Protein AF-A0A6A4X4P8-F1 (afdb_monomer)

Organism: Amphibalanus amphitrite (NCBI:txid1232801)

Nearest PDB structures (foldseek):
  8uyo-assembly1_1  TM=6.357E-01  e=2.240E-02  Homo sapiens
  8rb3-assembly1_A  TM=6.006E-01  e=2.240E-02  Mus musculus
  7lgc-assembly2_B  TM=7.683E-01  e=2.778E-01  Homo sapiens
  7n9v-assembly1_A  TM=4.460E-01  e=2.358E-02  Human immunodeficiency virus 1
  5na2-assembly1_B  TM=3.958E-01  e=5.418E-01  Feline immunodeficiency virus (isolate Petaluma)

Structure (mmCIF, N/CA/C/O backbone):
data_AF-A0A6A4X4P8-F1
#
_entry.id   AF-A0A6A4X4P8-F1
#
loop_
_atom_site.group_PDB
_atom_site.id
_atom_site.type_symbol
_atom_site.label_atom_id
_atom_site.label_alt_id
_atom_site.label_comp_id
_atom_site.label_asym_id
_atom_site.label_entity_id
_atom_site.label_seq_id
_atom_site.pdbx_PDB_ins_code
_atom_site.Cartn_x
_atom_site.Cartn_y
_atom_site.Cartn_z
_atom_site.occupancy
_atom_site.B_iso_or_equiv
_atom_site.auth_seq_id
_atom_site.auth_comp_id
_atom_site.auth_asym_id
_atom_site.auth_atom_id
_atom_site.pdbx_PDB_model_num
ATOM 1 N N . MET A 1 1 ? 16.806 -32.854 -11.233 1.00 28.88 1 MET A N 1
ATOM 2 C CA . MET A 1 1 ? 16.592 -31.866 -12.313 1.00 28.88 1 MET A CA 1
ATOM 3 C C . MET A 1 1 ? 15.113 -31.507 -12.305 1.00 28.88 1 MET A C 1
ATOM 5 O O . MET A 1 1 ? 14.331 -32.348 -12.728 1.00 28.88 1 MET A O 1
ATOM 9 N N . PRO A 1 2 ? 14.685 -30.371 -11.728 1.00 36.44 2 PRO A N 1
ATOM 10 C CA . PRO A 1 2 ? 13.284 -29.984 -11.816 1.00 36.44 2 PRO A CA 1
ATOM 11 C C . PRO A 1 2 ? 12.994 -29.586 -13.266 1.00 36.44 2 PRO A C 1
ATOM 13 O O . PRO A 1 2 ? 13.689 -28.749 -13.839 1.00 36.44 2 PRO A O 1
ATOM 16 N N . THR A 1 3 ? 12.021 -30.250 -13.881 1.00 36.38 3 THR A N 1
ATOM 17 C CA . THR A 1 3 ? 11.560 -29.959 -15.238 1.00 36.38 3 THR A CA 1
ATOM 18 C C . THR A 1 3 ? 10.907 -28.580 -15.282 1.00 36.38 3 THR A C 1
ATOM 20 O O . THR A 1 3 ? 10.272 -28.136 -14.323 1.00 36.38 3 THR A O 1
ATOM 23 N N . VAL A 1 4 ? 11.076 -27.898 -16.414 1.00 40.72 4 VAL A N 1
ATOM 24 C CA . VAL A 1 4 ? 10.579 -26.542 -16.714 1.00 40.72 4 VAL A CA 1
ATOM 25 C C . VAL A 1 4 ? 9.076 -26.389 -16.400 1.00 40.72 4 VAL A C 1
ATOM 27 O O . VAL A 1 4 ? 8.619 -25.313 -16.013 1.00 40.72 4 VAL A O 1
ATOM 30 N N . ASP A 1 5 ? 8.331 -27.496 -16.432 1.00 33.78 5 ASP A N 1
ATOM 31 C CA . ASP A 1 5 ? 6.914 -27.576 -16.079 1.00 33.78 5 ASP A CA 1
ATOM 32 C C . ASP A 1 5 ? 6.620 -27.248 -14.605 1.00 33.78 5 ASP A C 1
ATOM 34 O O . ASP A 1 5 ? 5.645 -26.556 -14.313 1.00 33.78 5 ASP A O 1
ATOM 38 N N . ALA A 1 6 ? 7.475 -27.646 -13.657 1.00 34.47 6 ALA A N 1
ATOM 39 C CA . ALA A 1 6 ? 7.254 -27.374 -12.231 1.00 34.47 6 ALA A CA 1
ATOM 40 C C . ALA A 1 6 ? 7.347 -25.871 -11.900 1.00 34.47 6 ALA A C 1
ATOM 42 O O . ALA A 1 6 ? 6.665 -25.369 -11.002 1.00 34.47 6 ALA A O 1
ATOM 43 N N . VAL A 1 7 ? 8.157 -25.133 -12.662 1.00 41.47 7 VAL A N 1
ATOM 44 C CA . VAL A 1 7 ? 8.273 -23.676 -12.539 1.00 41.47 7 VAL A CA 1
ATOM 45 C C . VAL A 1 7 ? 7.055 -22.999 -13.178 1.00 41.47 7 VAL A C 1
ATOM 47 O O . VAL A 1 7 ? 6.487 -22.092 -12.569 1.00 41.47 7 VAL A O 1
ATOM 50 N N . ALA A 1 8 ? 6.579 -23.488 -14.328 1.00 37.38 8 ALA A N 1
ATOM 51 C CA . ALA A 1 8 ? 5.427 -22.936 -15.048 1.00 37.38 8 ALA A CA 1
ATOM 52 C C . ALA A 1 8 ? 4.122 -22.943 -14.221 1.00 37.38 8 ALA A C 1
ATOM 54 O O . ALA A 1 8 ? 3.412 -21.933 -14.179 1.00 37.38 8 ALA A O 1
ATOM 55 N N . TRP A 1 9 ? 3.842 -24.015 -13.469 1.00 33.31 9 TRP A N 1
ATOM 56 C CA . TRP A 1 9 ? 2.658 -24.082 -12.592 1.00 33.31 9 TRP A CA 1
ATOM 57 C C . TRP A 1 9 ? 2.728 -23.118 -11.395 1.00 33.31 9 TRP A C 1
ATOM 59 O O . TRP A 1 9 ? 1.703 -22.604 -10.947 1.00 33.31 9 TRP A O 1
ATOM 69 N N . CYS A 1 10 ? 3.931 -22.764 -10.933 1.00 40.44 10 CYS A N 1
ATOM 70 C CA . CYS A 1 10 ? 4.130 -21.737 -9.904 1.00 40.44 10 CYS A CA 1
ATOM 71 C C . CYS A 1 10 ? 3.874 -20.298 -10.405 1.00 40.44 10 CYS A C 1
ATOM 73 O O . CYS A 1 10 ? 3.709 -19.382 -9.588 1.00 40.44 10 CYS A O 1
ATOM 75 N N . PHE A 1 11 ? 3.849 -20.075 -11.726 1.00 39.47 11 PHE A N 1
ATOM 76 C CA . PHE A 1 11 ? 3.686 -18.753 -12.343 1.00 39.47 11 PHE A CA 1
ATOM 77 C C . PHE A 1 11 ? 2.233 -18.397 -12.685 1.00 39.47 11 PHE A C 1
ATOM 79 O O . PHE A 1 11 ? 1.880 -17.217 -12.608 1.00 39.47 11 PHE A O 1
ATOM 86 N N . ILE A 1 12 ? 1.362 -19.377 -12.952 1.00 40.69 12 ILE A N 1
ATOM 87 C CA . ILE A 1 12 ? -0.059 -19.134 -13.282 1.00 40.69 12 ILE A CA 1
ATOM 88 C C . ILE A 1 12 ? -0.782 -18.396 -12.138 1.00 40.69 12 ILE A C 1
ATOM 90 O O . ILE A 1 12 ? -1.566 -17.482 -12.387 1.00 40.69 12 ILE A O 1
ATOM 94 N N . GLY A 1 13 ? -0.435 -18.686 -10.879 1.00 30.95 13 GLY A N 1
ATOM 95 C CA . GLY A 1 13 ? -0.977 -17.964 -9.720 1.00 30.95 13 GLY A CA 1
ATOM 96 C C . GLY A 1 13 ? -0.477 -16.518 -9.565 1.00 30.95 13 GLY A C 1
ATOM 97 O O . GLY A 1 13 ? -1.127 -15.719 -8.900 1.00 30.95 13 GLY A O 1
ATOM 98 N N . SER A 1 14 ? 0.659 -16.154 -10.176 1.00 37.31 14 SER A N 1
ATOM 99 C CA . SER A 1 14 ? 1.229 -14.792 -10.101 1.00 37.31 14 SER A CA 1
ATOM 100 C C . SER A 1 14 ? 0.887 -13.930 -11.327 1.00 37.31 14 SER A C 1
ATOM 102 O O . SER A 1 14 ? 0.826 -12.708 -11.212 1.00 37.31 14 SER A O 1
ATOM 104 N N . ALA A 1 15 ? 0.616 -14.544 -12.485 1.00 35.47 15 ALA A N 1
ATOM 105 C CA . ALA A 1 15 ? 0.270 -13.850 -13.731 1.00 35.47 15 ALA A CA 1
ATOM 106 C C . ALA A 1 15 ? -1.157 -13.262 -13.744 1.00 35.47 15 ALA A C 1
ATOM 108 O O . ALA A 1 15 ? -1.456 -12.375 -14.543 1.00 35.47 15 ALA A O 1
ATOM 109 N N . LEU A 1 16 ? -2.030 -13.675 -12.816 1.00 32.12 16 LEU A N 1
ATOM 110 C CA . LEU A 1 16 ? -3.374 -13.097 -12.673 1.00 32.12 16 LEU A CA 1
ATOM 111 C C . LEU A 1 16 ? -3.365 -11.614 -12.232 1.00 32.12 16 LEU A C 1
ATOM 113 O O . LEU A 1 16 ? -4.405 -10.961 -12.256 1.00 32.12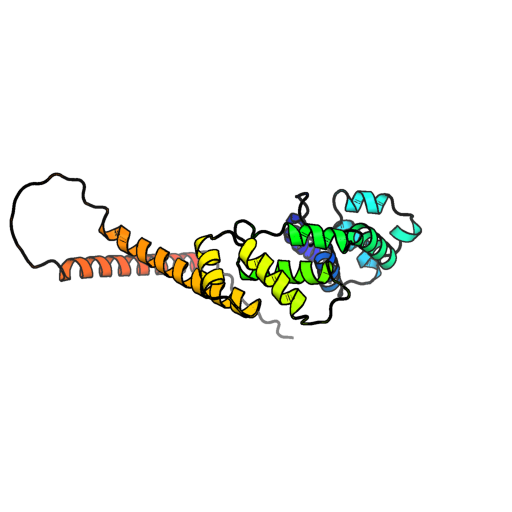 16 LEU A O 1
ATOM 117 N N . MET A 1 17 ? -2.202 -11.064 -11.860 1.00 35.31 17 MET A N 1
ATOM 118 C CA . MET A 1 17 ? -2.043 -9.683 -11.384 1.00 35.31 17 MET A CA 1
ATOM 119 C C . MET A 1 17 ? -1.834 -8.638 -12.493 1.00 35.31 17 MET A C 1
ATOM 121 O O . MET A 1 17 ? -1.857 -7.446 -12.199 1.00 35.31 17 MET A O 1
ATOM 125 N N . LEU A 1 18 ? -1.670 -9.037 -13.763 1.00 40.66 18 LEU A N 1
ATOM 126 C CA . LEU A 1 18 ? -1.397 -8.099 -14.868 1.00 40.66 18 LEU A CA 1
ATOM 127 C C . LEU A 1 18 ? -2.623 -7.759 -15.736 1.00 40.66 18 LEU A C 1
ATOM 129 O O . LEU A 1 18 ? -2.496 -7.108 -16.772 1.00 40.66 18 LEU A O 1
ATOM 133 N N . LYS A 1 19 ? -3.832 -8.186 -15.339 1.00 37.22 19 LYS A N 1
ATOM 134 C CA . LYS A 1 19 ? -5.051 -8.023 -16.157 1.00 37.22 19 LYS A CA 1
ATOM 135 C C . LYS A 1 19 ? -5.848 -6.743 -15.883 1.00 37.22 19 LYS A C 1
ATOM 137 O O . LYS A 1 19 ? -6.987 -6.616 -16.328 1.00 37.22 19 LYS A O 1
ATOM 142 N N . SER A 1 20 ? -5.296 -5.770 -15.167 1.00 31.91 20 SER A N 1
ATOM 143 C CA . SER A 1 20 ? -5.980 -4.492 -14.958 1.00 31.91 20 SER A CA 1
ATOM 144 C C . SER A 1 20 ? -5.012 -3.327 -15.018 1.00 31.91 20 SER A C 1
ATOM 146 O O . SER A 1 20 ? -3.948 -3.360 -14.416 1.00 31.91 20 SER A O 1
ATOM 148 N N . ARG A 1 21 ? -5.421 -2.268 -15.728 1.00 41.09 21 ARG A N 1
ATOM 149 C CA . ARG A 1 21 ? -4.741 -0.968 -15.907 1.00 41.09 21 ARG A CA 1
ATOM 150 C C . ARG A 1 21 ? -4.554 -0.167 -14.602 1.00 41.09 21 ARG A C 1
ATOM 152 O O . ARG A 1 21 ? -4.622 1.057 -14.598 1.00 41.09 21 ARG A O 1
ATOM 159 N N . LYS A 1 22 ? -4.372 -0.837 -13.472 1.00 47.47 22 LYS A N 1
ATOM 160 C CA . LYS A 1 22 ? -4.164 -0.252 -12.156 1.00 47.47 22 LYS A CA 1
ATOM 161 C C . LYS A 1 22 ? -3.111 -1.107 -11.471 1.00 47.47 22 LYS A C 1
ATOM 163 O O . LYS A 1 22 ? -3.404 -2.251 -11.146 1.00 47.47 22 LYS A O 1
ATOM 168 N N . THR A 1 23 ? -1.913 -0.553 -11.302 1.00 39.56 23 THR A N 1
ATOM 169 C CA . THR A 1 23 ? -1.095 -0.549 -10.071 1.00 39.56 23 THR A CA 1
ATOM 170 C C . THR A 1 23 ? 0.381 -0.428 -10.459 1.00 39.56 23 THR A C 1
ATOM 172 O O . THR A 1 23 ? 1.051 -1.406 -10.767 1.00 39.56 23 THR A O 1
ATOM 175 N N . LEU A 1 24 ? 0.890 0.801 -10.407 1.00 42.78 24 LEU A N 1
ATOM 176 C CA . LEU A 1 24 ? 2.267 1.187 -10.739 1.00 42.78 24 LEU A CA 1
ATOM 177 C C . LEU A 1 24 ? 3.299 0.824 -9.650 1.00 42.78 24 LEU A C 1
ATOM 179 O O . LEU A 1 24 ? 4.472 1.157 -9.755 1.00 42.78 24 LEU A O 1
ATOM 183 N N . VAL A 1 25 ? 2.877 0.096 -8.613 1.00 40.19 25 VAL A N 1
ATOM 184 C CA . VAL A 1 25 ? 3.696 -0.276 -7.444 1.00 40.19 25 VAL A CA 1
ATOM 185 C C . VAL A 1 25 ? 4.144 -1.754 -7.480 1.00 40.19 25 VAL A C 1
ATOM 187 O O . VAL A 1 25 ? 5.025 -2.159 -6.723 1.00 40.19 25 VAL A O 1
ATOM 190 N N . ILE A 1 26 ? 3.587 -2.569 -8.386 1.00 46.69 26 ILE A N 1
ATOM 191 C CA . ILE A 1 26 ? 3.786 -4.034 -8.428 1.00 46.69 26 ILE A CA 1
ATOM 192 C C . ILE A 1 26 ? 5.056 -4.448 -9.207 1.00 46.69 26 ILE A C 1
ATOM 194 O O . ILE A 1 26 ? 5.614 -5.515 -8.959 1.00 46.69 26 ILE A O 1
ATOM 198 N N . GLU A 1 27 ? 5.582 -3.585 -10.079 1.00 54.59 27 GLU A N 1
ATOM 199 C CA . GLU A 1 27 ? 6.658 -3.899 -11.040 1.00 54.59 27 GLU A CA 1
ATOM 200 C C . GLU A 1 27 ? 8.019 -4.250 -10.388 1.00 54.59 27 GLU A C 1
ATOM 202 O O . GLU A 1 27 ? 8.653 -5.237 -10.755 1.00 54.59 27 GLU A O 1
ATOM 207 N N . LEU A 1 28 ? 8.468 -3.532 -9.349 1.00 49.56 28 LEU A N 1
ATOM 208 C CA . LEU A 1 28 ? 9.770 -3.808 -8.704 1.00 49.56 28 LEU A CA 1
ATOM 209 C C . LEU A 1 28 ? 9.732 -4.935 -7.666 1.00 49.56 28 LEU A C 1
ATOM 211 O O . LEU A 1 28 ? 10.722 -5.654 -7.503 1.00 49.56 28 LEU A O 1
ATOM 215 N N . GLN A 1 29 ? 8.598 -5.130 -6.983 1.00 58.22 29 GLN A N 1
ATOM 216 C CA . GLN A 1 29 ? 8.408 -6.347 -6.189 1.00 58.22 29 GLN A CA 1
ATOM 217 C C . GLN A 1 29 ? 8.380 -7.577 -7.093 1.00 58.22 29 GLN A C 1
ATOM 219 O O . GLN A 1 29 ? 8.920 -8.614 -6.711 1.00 58.22 29 GLN A O 1
ATOM 224 N N . TRP A 1 30 ? 7.816 -7.455 -8.296 1.00 68.62 30 TRP A N 1
ATOM 225 C CA . TRP A 1 30 ? 7.829 -8.524 -9.281 1.00 68.62 30 TRP A CA 1
ATOM 226 C C . TRP A 1 30 ? 9.251 -8.872 -9.730 1.00 68.62 30 TRP A C 1
ATOM 228 O O . TRP A 1 30 ? 9.611 -10.040 -9.625 1.00 68.62 30 TRP A O 1
ATOM 238 N N . VAL A 1 31 ? 10.092 -7.896 -10.109 1.00 68.06 31 VAL A N 1
ATOM 239 C CA . VAL A 1 31 ? 11.491 -8.173 -10.510 1.00 68.06 31 VAL A CA 1
ATOM 240 C C . VAL A 1 31 ? 12.274 -8.828 -9.368 1.00 68.06 31 VAL A C 1
ATOM 242 O O . VAL A 1 31 ? 12.900 -9.865 -9.571 1.00 68.06 31 VAL A O 1
ATOM 245 N N . ARG A 1 32 ? 12.185 -8.299 -8.137 1.00 67.69 32 ARG A N 1
ATOM 246 C CA . ARG A 1 32 ? 12.869 -8.898 -6.971 1.00 67.69 32 ARG A CA 1
ATOM 247 C C . ARG A 1 32 ? 12.370 -10.309 -6.657 1.00 67.69 32 ARG A C 1
ATOM 249 O O . ARG A 1 32 ? 13.157 -11.190 -6.320 1.00 67.69 32 ARG A O 1
ATOM 256 N N . ARG A 1 33 ? 11.060 -10.541 -6.767 1.00 67.81 33 ARG A N 1
ATOM 257 C CA . ARG A 1 33 ? 10.445 -11.858 -6.547 1.00 67.81 33 ARG A CA 1
ATOM 258 C C . ARG A 1 33 ? 10.801 -12.838 -7.663 1.00 67.81 33 ARG A C 1
ATOM 260 O O . ARG A 1 33 ? 10.996 -14.016 -7.376 1.00 67.81 33 ARG A O 1
ATOM 267 N N . PHE A 1 34 ? 10.898 -12.363 -8.901 1.00 76.75 34 PHE A N 1
ATOM 268 C CA . PHE A 1 34 ? 11.367 -13.136 -10.042 1.00 76.75 34 PHE A CA 1
ATOM 269 C C . PHE A 1 34 ? 12.818 -13.565 -9.827 1.00 76.75 34 PHE A C 1
ATOM 271 O O . PHE A 1 34 ? 13.101 -14.754 -9.909 1.00 76.75 34 PHE A O 1
ATOM 278 N N . GLU A 1 35 ? 13.712 -12.647 -9.450 1.00 76.12 35 GLU A N 1
ATOM 279 C CA . GLU A 1 35 ? 15.119 -12.966 -9.168 1.00 76.12 35 GLU A CA 1
ATOM 280 C C . GLU A 1 35 ? 15.291 -13.929 -7.993 1.00 76.12 35 GLU A C 1
ATOM 282 O O . GLU A 1 35 ? 16.068 -14.875 -8.086 1.00 76.12 35 GLU A O 1
ATOM 287 N N . ALA A 1 36 ? 14.530 -13.754 -6.909 1.00 77.00 36 ALA A N 1
ATOM 288 C CA . ALA A 1 36 ? 14.565 -14.688 -5.786 1.00 77.00 36 ALA A CA 1
ATOM 289 C C . ALA A 1 36 ? 14.190 -16.115 -6.228 1.00 77.00 36 ALA A C 1
ATOM 291 O O . ALA A 1 36 ? 14.846 -17.079 -5.833 1.00 77.00 36 ALA A O 1
ATOM 292 N N . LYS A 1 37 ? 13.177 -16.245 -7.095 1.00 71.38 37 LYS A N 1
ATOM 293 C CA . LYS A 1 37 ? 12.696 -17.535 -7.613 1.00 71.38 37 LYS A CA 1
ATOM 294 C C . LYS A 1 37 ? 13.581 -18.136 -8.706 1.00 71.38 37 LYS A C 1
ATOM 296 O O . LYS A 1 37 ? 13.626 -19.354 -8.831 1.00 71.38 37 LYS A O 1
ATOM 301 N N . THR A 1 38 ? 14.273 -17.311 -9.488 1.00 76.19 38 THR A N 1
ATOM 302 C CA . THR A 1 38 ? 15.152 -17.754 -10.585 1.00 76.19 38 THR A CA 1
ATOM 303 C C . THR A 1 38 ? 16.631 -17.781 -10.201 1.00 76.19 38 THR A C 1
ATOM 305 O O . THR A 1 38 ? 17.475 -18.135 -11.022 1.00 76.19 38 THR A O 1
ATOM 308 N N . SER A 1 39 ? 16.959 -17.479 -8.941 1.00 74.81 39 SER A N 1
ATOM 309 C CA . SER A 1 39 ? 18.322 -17.526 -8.395 1.00 74.81 39 SER A CA 1
ATOM 310 C C . SER A 1 39 ? 18.993 -18.894 -8.575 1.00 74.81 39 SER A C 1
ATOM 312 O O . SER A 1 39 ? 20.186 -18.951 -8.873 1.00 74.81 39 SER A O 1
ATOM 314 N N . ALA A 1 40 ? 18.214 -19.977 -8.485 1.00 76.50 40 ALA A N 1
ATOM 315 C CA . ALA A 1 40 ? 18.661 -21.354 -8.693 1.00 76.50 40 ALA A CA 1
ATOM 316 C C . ALA A 1 40 ? 18.805 -21.757 -10.175 1.00 76.50 40 ALA A C 1
ATOM 318 O O . ALA A 1 40 ? 19.350 -22.822 -10.460 1.00 76.50 40 ALA A O 1
ATOM 319 N N . LEU A 1 41 ? 18.321 -20.940 -11.120 1.00 77.81 41 LEU A N 1
ATOM 320 C CA . LEU A 1 41 ? 18.438 -21.232 -12.548 1.00 77.81 41 LEU A CA 1
ATOM 321 C C . LEU A 1 41 ? 19.827 -20.846 -13.079 1.00 77.81 41 LEU A C 1
ATOM 323 O O . LEU A 1 41 ? 20.341 -19.773 -12.717 1.00 77.81 41 LEU A O 1
ATOM 327 N N . PRO A 1 42 ? 20.406 -21.661 -13.984 1.00 81.56 42 PRO A N 1
ATOM 328 C CA . PRO A 1 42 ? 21.589 -21.294 -14.752 1.00 81.56 42 PRO A CA 1
ATOM 329 C C . PRO A 1 42 ? 21.381 -19.972 -15.493 1.00 81.56 42 PRO A C 1
ATOM 331 O O . PRO A 1 42 ? 20.283 -19.678 -15.963 1.00 81.56 42 PRO A O 1
ATOM 334 N N . ALA A 1 43 ? 22.440 -19.171 -15.635 1.00 77.31 43 ALA A N 1
ATOM 335 C CA . ALA A 1 43 ? 22.350 -17.849 -16.261 1.00 77.31 43 ALA A CA 1
ATOM 336 C C . ALA A 1 43 ? 21.775 -17.891 -17.692 1.00 77.31 43 ALA A C 1
ATOM 338 O O . ALA A 1 43 ? 21.033 -16.987 -18.069 1.00 77.31 43 ALA A O 1
ATOM 339 N N . ALA A 1 44 ? 22.060 -18.962 -18.441 1.00 79.44 44 ALA A N 1
ATOM 340 C CA . ALA A 1 44 ? 21.561 -19.178 -19.799 1.00 79.44 44 ALA A CA 1
ATOM 341 C C . ALA A 1 44 ? 20.027 -19.319 -19.877 1.00 79.44 44 ALA A C 1
ATOM 343 O O . ALA A 1 44 ? 19.425 -18.904 -20.864 1.00 79.44 44 ALA A O 1
ATOM 344 N N . ASP A 1 45 ? 19.383 -19.820 -18.819 1.00 83.06 45 ASP A N 1
ATOM 345 C CA . ASP A 1 45 ? 17.942 -20.112 -18.813 1.00 83.06 45 ASP A CA 1
ATOM 346 C C . ASP A 1 45 ? 17.098 -18.937 -18.298 1.00 83.06 45 ASP A C 1
ATOM 348 O O . ASP A 1 45 ? 15.871 -18.921 -18.432 1.00 83.06 45 ASP A O 1
ATOM 352 N N . ARG A 1 46 ? 17.741 -17.913 -17.724 1.00 82.19 46 ARG A N 1
ATOM 353 C CA . ARG A 1 46 ? 17.051 -16.774 -17.098 1.00 82.19 46 ARG A CA 1
ATOM 354 C C . ARG A 1 46 ? 16.354 -15.871 -18.107 1.00 82.19 46 ARG A C 1
ATOM 356 O O . ARG A 1 46 ? 15.253 -15.406 -17.827 1.00 82.19 46 ARG A O 1
ATOM 363 N N . LEU A 1 47 ? 16.959 -15.639 -19.273 1.00 84.88 47 LEU A N 1
ATOM 364 C CA . LEU A 1 47 ? 16.364 -14.820 -20.334 1.00 84.88 47 LEU A CA 1
ATOM 365 C C . LEU A 1 47 ? 15.153 -15.511 -20.990 1.00 84.88 47 LEU A C 1
ATOM 367 O O . LEU A 1 47 ? 14.091 -14.891 -21.018 1.00 84.88 47 LEU A O 1
ATOM 371 N N . PRO A 1 48 ? 15.230 -16.782 -21.431 1.00 85.44 48 PRO A N 1
ATOM 372 C CA . PRO A 1 48 ? 14.049 -17.512 -21.898 1.00 85.44 48 PRO A CA 1
ATOM 373 C C . PRO A 1 48 ? 12.924 -17.559 -20.856 1.00 85.44 48 PRO A C 1
ATOM 375 O O . PRO A 1 48 ? 11.760 -17.328 -21.184 1.00 85.44 48 PRO A O 1
ATOM 378 N N . CYS A 1 49 ? 13.273 -17.786 -19.584 1.00 81.50 49 CYS A N 1
ATOM 379 C CA . CYS A 1 49 ? 12.310 -17.771 -18.485 1.00 81.50 49 CYS A CA 1
ATOM 380 C C . CYS A 1 49 ? 11.655 -16.390 -18.322 1.00 81.50 49 CYS A C 1
ATOM 382 O O . CYS A 1 49 ? 10.432 -16.310 -18.215 1.00 81.50 49 CYS A O 1
ATOM 384 N N . LEU A 1 50 ? 12.436 -15.306 -18.381 1.00 82.25 50 LEU A N 1
ATOM 385 C CA . LEU A 1 50 ? 11.923 -13.938 -18.330 1.00 82.25 50 LEU A CA 1
ATOM 386 C C . LEU A 1 50 ? 10.941 -13.671 -19.475 1.00 82.25 50 LEU A C 1
ATOM 388 O O . LEU A 1 50 ? 9.835 -13.209 -19.224 1.00 82.25 50 LEU A O 1
ATOM 392 N N . ILE A 1 51 ? 11.299 -14.017 -20.713 1.00 83.69 51 ILE A N 1
ATOM 393 C CA . ILE A 1 51 ? 10.440 -13.810 -21.890 1.00 83.69 51 ILE A CA 1
ATOM 394 C C . ILE A 1 51 ? 9.121 -14.579 -21.746 1.00 83.69 51 ILE A C 1
ATOM 396 O O . ILE A 1 51 ? 8.064 -14.034 -22.053 1.00 83.69 51 ILE A O 1
ATOM 400 N N . SER A 1 52 ? 9.163 -15.809 -21.220 1.00 80.88 52 SER A N 1
ATOM 401 C CA . SER A 1 52 ? 7.968 -16.651 -21.049 1.00 80.88 52 SER A CA 1
ATOM 402 C C . SER A 1 52 ? 6.921 -16.066 -20.094 1.00 80.88 52 SER A C 1
ATOM 404 O O . SER A 1 52 ? 5.739 -16.399 -20.187 1.00 80.88 52 SER A O 1
ATOM 406 N N . VAL A 1 53 ? 7.344 -15.189 -19.178 1.00 76.69 53 VAL A N 1
ATOM 407 C CA . VAL A 1 53 ? 6.461 -14.554 -18.194 1.00 76.69 53 VAL A CA 1
ATOM 408 C C . VAL A 1 53 ? 6.039 -13.140 -18.598 1.00 76.69 53 VAL A C 1
ATOM 410 O O . VAL A 1 53 ? 5.134 -12.587 -17.971 1.00 76.69 53 VAL A O 1
ATOM 413 N N . LEU A 1 54 ? 6.649 -12.556 -19.638 1.00 78.06 54 LEU A N 1
ATOM 414 C CA . LEU A 1 54 ? 6.213 -11.274 -20.192 1.00 78.06 54 LEU A CA 1
ATOM 415 C C . LEU A 1 54 ? 4.878 -11.444 -20.919 1.00 78.06 54 LEU A C 1
ATOM 417 O O . LEU A 1 54 ? 4.673 -12.383 -21.684 1.00 78.06 54 LEU A O 1
ATOM 421 N N . GLN A 1 55 ? 3.965 -10.501 -20.704 1.00 71.69 55 GLN A N 1
ATOM 422 C CA . GLN A 1 55 ? 2.652 -10.499 -21.344 1.00 71.69 55 GLN A CA 1
ATOM 423 C C . GLN A 1 55 ? 2.260 -9.091 -21.792 1.00 71.69 55 GLN A C 1
ATOM 425 O O . GLN A 1 55 ? 2.677 -8.090 -21.201 1.00 71.69 55 GLN A O 1
ATOM 430 N N . GLY A 1 56 ? 1.425 -9.021 -22.833 1.00 73.44 56 GLY A N 1
ATOM 431 C CA . GLY A 1 56 ? 0.869 -7.772 -23.356 1.00 73.44 56 GLY A CA 1
ATOM 432 C C . GLY A 1 56 ? 1.946 -6.734 -23.678 1.00 73.44 56 GLY A C 1
ATOM 433 O O . GLY A 1 56 ? 2.981 -7.063 -24.249 1.00 73.44 56 GLY A O 1
ATOM 434 N N . GLY A 1 57 ? 1.737 -5.490 -23.238 1.00 63.56 57 GLY A N 1
ATOM 435 C CA . GLY A 1 57 ? 2.621 -4.368 -23.567 1.00 63.56 57 GLY A CA 1
ATOM 436 C C . GLY A 1 57 ? 4.087 -4.524 -23.132 1.00 63.56 57 GLY A C 1
ATOM 437 O O . GLY A 1 57 ? 4.944 -3.848 -23.697 1.00 63.56 57 GLY A O 1
ATOM 438 N N . ALA A 1 58 ? 4.392 -5.401 -22.168 1.00 72.75 58 ALA A N 1
ATOM 439 C CA . ALA A 1 58 ? 5.771 -5.716 -21.781 1.00 72.75 58 ALA A CA 1
ATOM 440 C C . ALA A 1 58 ? 6.457 -6.645 -22.791 1.00 72.75 58 ALA A C 1
ATOM 442 O O . ALA A 1 58 ? 7.635 -6.460 -23.096 1.00 72.75 58 ALA A O 1
ATOM 443 N N . LEU A 1 59 ? 5.707 -7.594 -23.357 1.00 76.88 59 LEU A N 1
ATOM 444 C CA . LEU A 1 59 ? 6.184 -8.450 -24.441 1.00 76.88 59 LEU A CA 1
ATOM 445 C C . LEU A 1 59 ? 6.327 -7.654 -25.746 1.00 76.88 59 LEU A C 1
ATOM 447 O O . LEU A 1 59 ? 7.344 -7.778 -26.424 1.00 76.88 59 LEU A O 1
ATOM 451 N N . ASP A 1 60 ? 5.365 -6.779 -26.050 1.00 76.75 60 ASP A N 1
ATOM 452 C CA . ASP A 1 60 ? 5.432 -5.887 -27.217 1.00 76.75 60 ASP A CA 1
ATOM 453 C C . ASP A 1 60 ? 6.634 -4.935 -27.123 1.00 76.75 60 ASP A C 1
ATOM 455 O O . ASP A 1 60 ? 7.346 -4.705 -28.103 1.00 76.75 60 ASP A O 1
ATOM 459 N N . PHE A 1 61 ? 6.914 -4.411 -25.923 1.00 78.25 61 PHE A N 1
ATOM 460 C CA . PHE A 1 61 ? 8.112 -3.612 -25.696 1.00 78.25 61 PHE A CA 1
ATOM 461 C C . PHE A 1 61 ? 9.388 -4.432 -25.862 1.00 78.25 61 PHE A C 1
ATOM 463 O O . PHE A 1 61 ? 10.293 -3.984 -26.564 1.00 78.25 61 PHE A O 1
ATOM 470 N N . PHE A 1 62 ? 9.458 -5.625 -25.267 1.00 82.12 62 PHE A N 1
ATOM 471 C CA . PHE A 1 62 ? 10.602 -6.511 -25.451 1.00 82.12 62 PHE A CA 1
ATOM 472 C C . PHE A 1 62 ? 10.863 -6.787 -26.938 1.00 82.12 62 PHE A C 1
ATOM 474 O O . PHE A 1 62 ? 12.001 -6.684 -27.387 1.00 82.12 62 PHE A O 1
ATOM 481 N N . ALA A 1 63 ? 9.815 -7.043 -27.725 1.00 86.06 63 ALA A N 1
ATOM 482 C CA . ALA A 1 63 ? 9.935 -7.255 -29.165 1.00 86.06 63 ALA A CA 1
ATOM 483 C C . ALA A 1 63 ? 10.506 -6.029 -29.902 1.00 86.06 63 ALA A C 1
ATOM 485 O O . ALA A 1 63 ? 11.249 -6.203 -30.868 1.00 86.06 63 ALA A O 1
ATOM 486 N N . SER A 1 64 ? 10.214 -4.815 -29.420 1.00 86.50 64 SER A N 1
ATOM 487 C CA . SER A 1 64 ? 10.727 -3.554 -29.975 1.00 86.50 64 SER A CA 1
ATOM 488 C C . SER A 1 64 ? 12.173 -3.213 -29.586 1.00 86.50 64 SER A C 1
ATOM 490 O O . SER A 1 64 ? 12.747 -2.285 -30.158 1.00 86.50 64 SER A O 1
ATOM 492 N N . LEU A 1 65 ? 12.770 -3.928 -28.623 1.00 88.19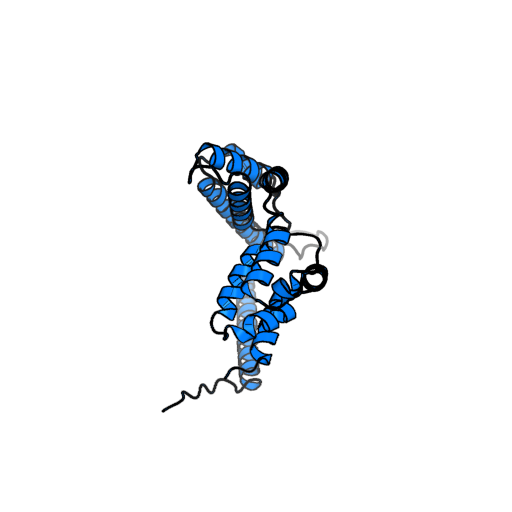 65 LEU A N 1
ATOM 493 C CA . LEU A 1 65 ? 14.145 -3.675 -28.193 1.00 88.19 65 LEU A CA 1
ATOM 494 C C . LEU A 1 65 ? 15.167 -4.129 -29.257 1.00 88.19 65 LEU A C 1
ATOM 496 O O . LEU A 1 65 ? 14.950 -5.143 -29.928 1.00 88.19 65 LEU A O 1
ATOM 500 N N . PRO A 1 66 ? 16.314 -3.431 -29.380 1.00 90.00 66 PRO A N 1
ATOM 501 C CA . PRO A 1 66 ? 17.446 -3.870 -30.191 1.00 90.00 66 PRO A CA 1
ATOM 502 C C . PRO A 1 66 ? 17.898 -5.291 -29.847 1.00 90.00 66 PRO A C 1
ATOM 504 O O . PRO A 1 66 ? 17.895 -5.695 -28.684 1.00 90.00 66 PRO A O 1
ATOM 507 N N . GLU A 1 67 ? 18.355 -6.039 -30.848 1.00 86.12 67 GLU A N 1
ATOM 508 C CA . GLU A 1 67 ? 18.761 -7.441 -30.690 1.00 86.12 67 GLU A CA 1
ATOM 509 C C . GLU A 1 67 ? 19.913 -7.628 -29.693 1.00 86.12 67 GLU A C 1
ATOM 511 O O . GLU A 1 67 ? 19.925 -8.594 -28.936 1.00 86.12 67 GLU A O 1
ATOM 516 N N . GLN A 1 68 ? 20.807 -6.643 -29.603 1.00 84.75 68 GLN A N 1
ATOM 517 C CA . GLN A 1 68 ? 21.892 -6.596 -28.621 1.00 84.75 68 GLN A CA 1
ATOM 518 C C . GLN A 1 68 ? 21.375 -6.539 -27.177 1.00 84.75 68 GLN A C 1
ATOM 520 O O . GLN A 1 68 ? 22.015 -7.077 -26.282 1.00 84.75 68 GLN A O 1
ATOM 525 N N . ILE A 1 69 ? 20.222 -5.901 -26.956 1.00 84.81 69 ILE A N 1
ATOM 526 C CA . ILE A 1 69 ? 19.577 -5.815 -25.641 1.00 84.81 69 ILE A CA 1
ATOM 527 C C . ILE A 1 69 ? 18.755 -7.081 -25.392 1.00 84.81 69 ILE A C 1
ATOM 529 O O . ILE A 1 69 ? 18.826 -7.647 -24.306 1.00 84.81 69 ILE A O 1
ATOM 533 N N . ARG A 1 70 ? 18.019 -7.570 -26.402 1.00 86.06 70 ARG A N 1
ATOM 534 C CA . ARG A 1 70 ? 17.196 -8.789 -26.295 1.00 86.06 70 ARG A CA 1
ATOM 535 C C . ARG A 1 70 ? 18.008 -10.060 -26.062 1.00 86.06 70 ARG A C 1
ATOM 537 O O . ARG A 1 70 ? 17.460 -11.012 -25.522 1.00 86.06 70 ARG A O 1
ATOM 544 N N . GLY A 1 71 ? 19.267 -10.091 -26.502 1.00 84.12 71 GLY A N 1
ATOM 545 C CA . GLY A 1 71 ? 20.148 -11.258 -26.410 1.00 84.12 71 GLY A CA 1
ATOM 546 C C . GLY A 1 71 ? 20.815 -11.455 -25.048 1.00 84.12 71 GLY A C 1
ATOM 547 O O . GLY A 1 71 ? 21.395 -12.512 -24.812 1.00 84.12 71 GLY A O 1
ATOM 548 N N . ASP A 1 72 ? 20.728 -10.475 -24.147 1.00 87.88 72 ASP A N 1
ATOM 549 C CA . ASP A 1 72 ? 21.331 -10.557 -22.8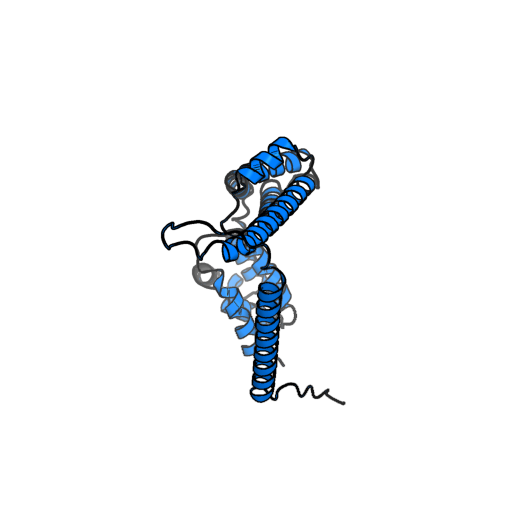22 1.00 87.88 72 ASP A CA 1
ATOM 550 C C . ASP A 1 72 ? 20.296 -10.301 -21.718 1.00 87.88 72 ASP A C 1
ATOM 552 O O . ASP A 1 72 ? 19.521 -9.342 -21.732 1.00 87.88 72 ASP A O 1
ATOM 556 N N . TYR A 1 73 ? 20.297 -11.193 -20.726 1.00 84.12 73 TYR A N 1
ATOM 557 C CA . TYR A 1 73 ? 19.357 -11.149 -19.610 1.00 84.12 73 TYR A CA 1
ATOM 558 C C . TYR A 1 73 ? 19.454 -9.836 -18.831 1.00 84.12 73 TYR A C 1
ATOM 560 O O . TYR A 1 73 ? 18.434 -9.245 -18.469 1.00 84.12 73 TYR A O 1
ATOM 568 N N . GLN A 1 74 ? 20.674 -9.380 -18.548 1.00 83.19 74 GLN A N 1
ATOM 569 C CA . GLN A 1 74 ? 20.895 -8.249 -17.659 1.00 83.19 74 GLN A CA 1
ATO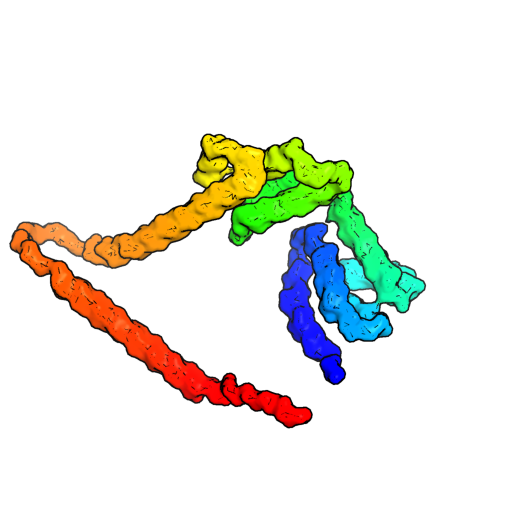M 570 C C . GLN A 1 74 ? 20.480 -6.933 -18.323 1.00 83.19 74 GLN A C 1
ATOM 572 O O . GLN A 1 74 ? 19.830 -6.105 -17.685 1.00 83.19 74 GLN A O 1
ATOM 577 N N . THR A 1 75 ? 20.799 -6.758 -19.600 1.00 86.69 75 THR A N 1
ATOM 578 C CA . THR A 1 75 ? 20.416 -5.591 -20.401 1.00 86.69 75 THR A CA 1
ATOM 579 C C . THR A 1 75 ? 18.918 -5.574 -20.704 1.00 86.69 75 THR A C 1
ATOM 581 O O . THR A 1 75 ? 18.297 -4.527 -20.531 1.00 86.69 75 THR A O 1
ATOM 584 N N . THR A 1 76 ? 18.299 -6.717 -21.031 1.00 84.50 76 THR A N 1
ATOM 585 C CA . THR A 1 76 ? 16.833 -6.832 -21.164 1.00 84.50 76 THR A CA 1
ATOM 586 C C . THR A 1 76 ? 16.125 -6.464 -19.863 1.00 84.50 76 THR A C 1
ATOM 588 O O . THR A 1 76 ? 15.199 -5.650 -19.862 1.00 84.50 76 THR A O 1
ATOM 591 N N . LYS A 1 77 ? 16.575 -7.026 -18.734 1.00 82.81 77 LYS A N 1
ATOM 592 C CA . LYS A 1 77 ? 16.028 -6.713 -17.410 1.00 82.81 77 LYS A CA 1
ATOM 593 C C . LYS A 1 77 ? 16.178 -5.229 -17.089 1.00 82.81 77 LYS A C 1
ATOM 595 O O . LYS A 1 77 ? 15.228 -4.636 -16.594 1.00 82.81 77 LYS A O 1
ATOM 600 N N . ASN A 1 78 ? 17.332 -4.632 -17.380 1.00 80.31 78 ASN A N 1
ATOM 601 C CA . ASN A 1 78 ? 17.569 -3.210 -17.144 1.00 80.31 78 ASN A CA 1
ATOM 602 C C . ASN A 1 78 ? 16.673 -2.328 -18.022 1.00 80.31 78 ASN A C 1
ATOM 604 O O . ASN A 1 78 ? 16.121 -1.369 -17.507 1.00 80.31 78 ASN A O 1
ATOM 608 N N . ALA A 1 79 ? 16.468 -2.664 -19.297 1.00 80.06 79 ALA A N 1
ATOM 609 C CA . ALA A 1 79 ? 15.596 -1.904 -20.195 1.00 80.06 79 ALA A CA 1
ATOM 610 C C . ALA A 1 79 ? 14.113 -1.996 -19.790 1.00 80.06 79 ALA A C 1
ATOM 612 O O . ALA A 1 79 ? 13.388 -1.000 -19.825 1.00 80.06 79 ALA A O 1
ATOM 613 N N . LEU A 1 80 ? 13.662 -3.183 -19.364 1.00 76.38 80 LEU A N 1
ATOM 614 C CA . LEU A 1 80 ? 12.335 -3.374 -18.771 1.00 76.38 80 LEU A CA 1
ATOM 615 C C . LEU A 1 80 ? 12.213 -2.574 -17.475 1.00 76.38 80 LEU A C 1
ATOM 617 O O . LEU A 1 80 ? 11.293 -1.772 -17.330 1.00 76.38 80 LEU A O 1
ATOM 621 N N . ALA A 1 81 ? 13.180 -2.730 -16.571 1.00 73.31 81 ALA A N 1
ATOM 622 C CA . ALA A 1 81 ? 13.224 -1.975 -15.334 1.00 73.31 81 ALA A CA 1
ATOM 623 C C . ALA A 1 81 ? 13.222 -0.475 -15.618 1.00 73.31 81 ALA A C 1
ATOM 625 O O . ALA A 1 81 ? 12.475 0.220 -14.966 1.00 73.31 81 ALA A O 1
ATOM 626 N N . GLU A 1 82 ? 13.956 0.045 -16.597 1.00 73.00 82 GLU A N 1
ATOM 627 C CA . GLU A 1 82 ? 13.987 1.468 -16.954 1.00 73.00 82 GLU A CA 1
ATOM 628 C C . GLU A 1 82 ? 12.627 1.966 -17.461 1.00 73.00 82 GLU A C 1
ATOM 630 O O . GLU A 1 82 ? 12.069 2.909 -16.901 1.00 73.00 82 GLU A O 1
ATOM 635 N N . ARG A 1 83 ? 12.026 1.291 -18.449 1.00 70.31 83 ARG A N 1
ATOM 636 C CA . ARG A 1 83 ? 10.709 1.677 -18.986 1.00 70.31 83 ARG A CA 1
ATOM 637 C C . ARG A 1 83 ? 9.617 1.662 -17.919 1.00 70.31 83 ARG A C 1
ATOM 639 O O . ARG A 1 83 ? 8.755 2.539 -17.912 1.00 70.31 83 ARG A O 1
ATOM 646 N N . TYR A 1 84 ? 9.651 0.677 -17.025 1.00 64.50 84 TYR A N 1
ATOM 647 C CA . TYR A 1 84 ? 8.651 0.521 -15.971 1.00 64.50 84 TYR A CA 1
ATOM 648 C C . TYR A 1 84 ? 9.050 1.184 -14.640 1.00 64.50 84 TYR A C 1
ATOM 650 O O . TYR A 1 84 ? 8.204 1.358 -13.768 1.00 64.50 84 TYR A O 1
ATOM 658 N N . SER A 1 85 ? 10.292 1.657 -14.498 1.00 57.59 85 SER A N 1
ATOM 659 C CA . SER A 1 85 ? 10.760 2.513 -13.393 1.00 57.59 85 SER A CA 1
ATOM 660 C C . SER A 1 85 ? 10.681 3.998 -13.720 1.00 57.59 85 SER A C 1
ATOM 662 O O . SER A 1 85 ? 10.673 4.800 -12.795 1.00 57.59 85 SER A O 1
ATOM 664 N N . GLN A 1 86 ? 10.481 4.395 -14.982 1.00 47.59 86 GLN A N 1
ATOM 665 C CA . GLN A 1 86 ? 9.993 5.742 -15.324 1.00 47.59 86 GLN A CA 1
ATOM 666 C C . GLN A 1 86 ? 8.626 6.053 -14.674 1.00 47.59 86 GLN A C 1
ATOM 668 O O . GLN A 1 86 ? 8.225 7.212 -14.577 1.00 47.59 86 GLN A O 1
ATOM 673 N N . LEU A 1 87 ? 7.938 5.033 -14.147 1.00 48.41 87 LEU A N 1
ATOM 674 C CA . LEU A 1 87 ? 6.752 5.160 -13.296 1.00 48.41 87 LEU A CA 1
ATOM 675 C C . LEU A 1 87 ? 7.085 5.439 -11.813 1.00 48.41 87 LEU A C 1
ATOM 677 O O . LEU A 1 87 ? 6.184 5.728 -11.033 1.00 48.41 87 LEU A O 1
ATOM 681 N N . GLN A 1 88 ? 8.367 5.445 -11.431 1.00 56.09 88 GLN A N 1
ATOM 682 C CA . GLN A 1 88 ? 8.899 5.980 -10.170 1.00 56.09 88 GLN A CA 1
ATOM 683 C C . GLN A 1 88 ? 9.317 7.450 -10.299 1.00 56.09 88 GLN A C 1
ATOM 685 O O . GLN A 1 88 ? 10.295 7.885 -9.695 1.00 56.09 88 GLN A O 1
ATOM 690 N N . ASN A 1 89 ? 8.601 8.243 -11.094 1.00 69.19 89 ASN A N 1
ATOM 691 C CA . ASN A 1 89 ? 8.764 9.688 -11.035 1.00 69.19 89 ASN A CA 1
ATOM 692 C C . ASN A 1 89 ? 8.338 10.152 -9.626 1.00 69.19 89 ASN A C 1
ATOM 694 O O . ASN A 1 89 ? 7.178 9.927 -9.264 1.00 69.19 89 ASN A O 1
ATOM 698 N N . PRO A 1 90 ? 9.208 10.808 -8.832 1.00 77.69 90 PRO A N 1
ATOM 699 C CA . PRO A 1 90 ? 8.825 11.329 -7.521 1.00 77.69 90 PRO A CA 1
ATOM 700 C C . PRO A 1 90 ? 7.565 12.199 -7.587 1.00 77.69 90 PRO A C 1
ATOM 702 O O . PRO A 1 90 ? 6.727 12.139 -6.694 1.00 77.69 90 PRO A O 1
ATOM 705 N N . LEU A 1 91 ? 7.363 12.924 -8.693 1.00 75.19 91 LEU A N 1
ATOM 706 C CA . LEU A 1 91 ? 6.154 13.704 -8.947 1.00 75.19 91 LEU A CA 1
ATOM 707 C C . LEU A 1 91 ? 4.902 12.824 -9.097 1.00 75.19 91 LEU A C 1
ATOM 709 O O . LEU A 1 91 ? 3.845 13.157 -8.569 1.00 75.19 91 LEU A O 1
ATOM 713 N N . GLN A 1 92 ? 5.008 11.683 -9.779 1.00 75.88 92 GLN A N 1
ATOM 714 C CA . GLN A 1 92 ? 3.904 10.726 -9.898 1.00 75.88 92 GLN A CA 1
ATOM 715 C C . GLN A 1 92 ? 3.580 10.099 -8.538 1.00 75.88 92 GLN A C 1
ATOM 717 O O . GLN A 1 92 ? 2.411 10.019 -8.163 1.00 75.88 92 GLN A O 1
ATOM 722 N N . ALA A 1 93 ? 4.605 9.725 -7.767 1.00 80.31 93 ALA A N 1
ATOM 723 C CA . ALA A 1 93 ? 4.425 9.220 -6.409 1.00 80.31 93 ALA A CA 1
ATOM 724 C C . ALA A 1 93 ? 3.775 10.271 -5.492 1.00 80.31 93 ALA A C 1
ATOM 726 O O . ALA A 1 93 ? 2.902 9.921 -4.704 1.00 80.31 93 ALA A O 1
ATOM 727 N N . GLN A 1 94 ? 4.117 11.557 -5.639 1.00 84.06 94 GLN A N 1
ATOM 728 C CA . GLN A 1 94 ? 3.447 12.656 -4.932 1.00 84.06 94 GLN A CA 1
ATOM 729 C C . GLN A 1 94 ? 1.965 12.767 -5.312 1.00 84.06 94 GLN A C 1
ATOM 731 O O . GLN A 1 94 ? 1.115 12.913 -4.433 1.00 84.06 94 GLN A O 1
ATOM 736 N N . VAL A 1 95 ? 1.628 12.651 -6.601 1.00 81.62 95 VAL A N 1
ATOM 737 C CA . VAL A 1 95 ? 0.230 12.671 -7.066 1.00 81.62 95 VAL A CA 1
ATOM 738 C C . VAL A 1 95 ? -0.556 11.474 -6.527 1.00 81.62 95 VAL A C 1
ATOM 740 O O . VAL A 1 95 ? -1.696 11.635 -6.086 1.00 81.62 95 VAL A O 1
ATOM 743 N N . GLU A 1 96 ? 0.029 10.277 -6.547 1.00 82.19 96 GLU A N 1
ATOM 744 C CA . GLU A 1 96 ? -0.603 9.070 -6.006 1.00 82.19 96 GLU A CA 1
ATOM 745 C C . GLU A 1 96 ? -0.775 9.146 -4.492 1.00 82.19 96 GLU A C 1
ATOM 747 O O . GLU A 1 96 ? -1.842 8.797 -3.985 1.00 82.19 96 GLU A O 1
ATOM 752 N N . LEU A 1 97 ? 0.231 9.662 -3.784 1.00 86.81 97 LEU A N 1
ATOM 753 C CA . LEU A 1 97 ? 0.185 9.884 -2.344 1.00 86.81 97 LEU A CA 1
ATOM 754 C C . LEU A 1 97 ? -0.916 10.887 -1.969 1.00 86.81 97 LEU A C 1
ATOM 756 O O . LEU A 1 97 ? -1.708 10.616 -1.070 1.00 86.81 97 LEU A O 1
ATOM 760 N N . ALA A 1 98 ? -1.031 11.999 -2.700 1.00 87.62 98 ALA A N 1
ATOM 761 C CA . ALA A 1 98 ? -2.063 13.014 -2.473 1.00 87.62 98 ALA A CA 1
ATOM 762 C C . ALA A 1 98 ? -3.492 12.500 -2.728 1.00 87.62 9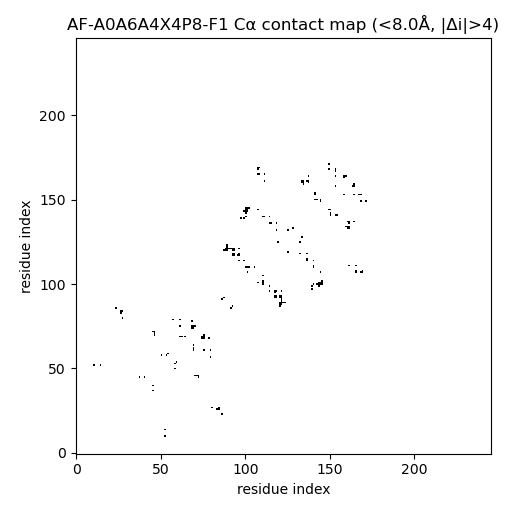8 ALA A C 1
ATOM 764 O O . ALA A 1 98 ? -4.452 13.009 -2.153 1.00 87.62 98 ALA A O 1
ATOM 765 N N . ARG A 1 99 ? -3.647 11.493 -3.595 1.00 85.56 99 ARG A N 1
ATOM 766 C CA . ARG A 1 99 ? -4.941 10.874 -3.938 1.00 85.56 99 ARG A CA 1
ATOM 767 C C . ARG A 1 99 ? -5.208 9.576 -3.176 1.00 85.56 99 ARG A C 1
ATOM 769 O O . ARG A 1 99 ? -6.206 8.904 -3.448 1.00 85.56 99 ARG A O 1
ATOM 776 N N . ALA A 1 100 ? -4.317 9.180 -2.274 1.00 86.62 100 ALA A N 1
ATOM 777 C CA . ALA A 1 100 ? -4.390 7.888 -1.626 1.00 86.62 100 ALA A CA 1
ATOM 778 C C . ALA A 1 100 ? -5.561 7.827 -0.635 1.00 86.62 100 ALA A C 1
ATOM 780 O O . ALA A 1 100 ? -5.554 8.458 0.417 1.00 86.62 100 ALA A O 1
ATOM 781 N N . CYS A 1 101 ? -6.535 6.979 -0.952 1.00 91.75 101 CYS A N 1
ATOM 782 C CA . CYS A 1 101 ? -7.576 6.545 -0.027 1.00 91.75 101 CYS A CA 1
ATOM 783 C C . CYS A 1 101 ? -7.476 5.034 0.199 1.00 91.75 101 CYS A C 1
ATOM 785 O O . CYS A 1 101 ? -6.953 4.296 -0.651 1.00 91.75 101 CYS A O 1
ATOM 787 N N . GLN A 1 102 ? -8.006 4.578 1.332 1.00 88.81 102 GLN A N 1
ATOM 788 C CA . GLN A 1 102 ? -8.146 3.165 1.653 1.00 88.81 102 GLN A CA 1
ATOM 789 C C . GLN A 1 102 ? -9.081 2.492 0.636 1.00 88.81 102 GLN A C 1
ATOM 791 O O . GLN A 1 102 ? -10.197 2.959 0.382 1.00 88.81 102 GLN A O 1
ATOM 796 N N . GLN A 1 103 ? -8.632 1.385 0.054 1.00 85.94 103 GLN A N 1
ATOM 797 C CA . GLN A 1 103 ? -9.382 0.620 -0.939 1.00 85.94 103 GLN A CA 1
ATOM 798 C C . GLN A 1 103 ? -10.459 -0.262 -0.279 1.00 85.94 103 GLN A C 1
ATOM 800 O O . GLN A 1 103 ? -10.387 -0.573 0.913 1.00 85.94 103 GLN A O 1
ATOM 805 N N . PRO A 1 104 ? -11.500 -0.685 -1.022 1.00 82.81 104 PRO A N 1
ATOM 806 C CA . PRO A 1 104 ? -12.445 -1.684 -0.530 1.00 82.81 104 PRO A CA 1
ATOM 807 C C . PRO A 1 104 ? -11.732 -2.985 -0.145 1.00 82.81 104 PRO A C 1
ATOM 809 O O . PRO A 1 104 ? -11.010 -3.550 -0.957 1.00 82.81 104 PRO A O 1
ATOM 812 N N . GLY A 1 105 ? -11.941 -3.456 1.086 1.00 82.88 105 GLY A N 1
ATOM 813 C CA . GLY A 1 105 ? -11.328 -4.690 1.594 1.00 82.88 105 GLY A CA 1
ATOM 814 C C . GLY A 1 105 ? -9.864 -4.565 2.033 1.00 82.88 105 GLY A C 1
ATOM 815 O O . GLY A 1 105 ? -9.342 -5.502 2.624 1.00 82.88 105 GLY A O 1
ATOM 816 N N . GLU A 1 106 ? -9.213 -3.422 1.809 1.00 83.69 106 GLU A N 1
ATOM 817 C CA . GLU A 1 106 ? -7.850 -3.169 2.289 1.00 83.69 106 GLU A CA 1
ATOM 818 C C . GLU A 1 106 ? -7.851 -2.971 3.808 1.00 83.69 106 GLU A C 1
ATOM 820 O O . GLU A 1 106 ? -8.661 -2.204 4.347 1.00 83.69 106 GLU A O 1
ATOM 825 N N . THR A 1 107 ? -6.942 -3.644 4.516 1.00 86.81 107 THR A N 1
ATOM 826 C CA . THR A 1 107 ? -6.831 -3.464 5.965 1.00 86.81 107 THR A CA 1
ATOM 827 C C . THR A 1 107 ? -6.216 -2.104 6.300 1.00 86.81 107 THR A C 1
ATOM 829 O O . THR A 1 107 ? -5.569 -1.456 5.478 1.00 86.81 107 THR A O 1
ATOM 832 N N . VAL A 1 108 ? -6.414 -1.641 7.535 1.00 91.50 108 VAL A N 1
ATOM 833 C CA . VAL A 1 108 ? -5.820 -0.372 7.989 1.00 91.50 108 VAL A CA 1
ATOM 834 C C . VAL A 1 108 ? -4.289 -0.426 8.014 1.00 91.50 108 VAL A C 1
ATOM 836 O O . VAL A 1 108 ? -3.649 0.591 7.771 1.00 91.50 108 VAL A O 1
ATOM 839 N N . SER A 1 109 ? -3.706 -1.603 8.261 1.00 89.88 109 SER A N 1
ATOM 840 C CA . SER A 1 109 ? -2.255 -1.807 8.230 1.00 89.88 109 SER A CA 1
ATOM 841 C C . SER A 1 109 ? -1.720 -1.739 6.802 1.00 89.88 109 SER A C 1
ATOM 843 O O . SER A 1 109 ? -0.800 -0.970 6.542 1.00 89.88 109 SER A O 1
ATOM 845 N N . ASP A 1 110 ? -2.355 -2.455 5.866 1.00 82.12 110 ASP A N 1
ATOM 846 C CA . ASP A 1 110 ? -1.934 -2.464 4.458 1.00 82.12 110 ASP A CA 1
ATOM 847 C C . ASP A 1 110 ? -1.996 -1.058 3.852 1.00 82.12 110 ASP A C 1
ATOM 849 O O . ASP A 1 110 ? -1.089 -0.633 3.135 1.00 82.12 110 ASP A O 1
ATOM 853 N N . PHE A 1 111 ? -3.040 -0.297 4.199 1.00 91.25 111 PHE A N 1
ATOM 854 C CA . PHE A 1 111 ? -3.162 1.088 3.762 1.00 91.25 111 PHE A CA 1
ATOM 855 C C . PHE A 1 111 ? -2.021 1.967 4.298 1.00 91.25 111 PHE A C 1
ATOM 857 O O . PHE A 1 111 ? -1.435 2.745 3.540 1.00 91.25 111 PHE A O 1
ATOM 864 N N . ALA A 1 112 ? -1.673 1.836 5.581 1.00 90.44 112 ALA A N 1
ATOM 865 C CA . ALA A 1 112 ? -0.566 2.583 6.174 1.00 90.44 112 ALA A CA 1
ATOM 866 C C . ALA A 1 112 ? 0.783 2.217 5.534 1.00 90.44 112 ALA A C 1
ATOM 868 O O . ALA A 1 112 ? 1.582 3.103 5.221 1.00 90.44 112 ALA A O 1
ATOM 869 N N . ASP A 1 113 ? 1.022 0.933 5.270 1.00 86.38 113 ASP A N 1
ATOM 870 C CA . ASP A 1 113 ? 2.254 0.468 4.631 1.00 86.38 113 ASP A CA 1
ATOM 871 C C . ASP A 1 113 ? 2.367 0.958 3.185 1.00 86.38 113 ASP A C 1
ATOM 873 O O . ASP A 1 113 ? 3.443 1.400 2.759 1.00 86.38 113 ASP A O 1
ATOM 877 N N . ARG A 1 114 ? 1.246 0.999 2.456 1.00 86.75 114 ARG A N 1
ATOM 878 C CA . ARG A 1 114 ? 1.177 1.600 1.121 1.00 86.75 114 ARG A CA 1
ATOM 879 C C . ARG A 1 114 ? 1.473 3.100 1.149 1.00 86.75 114 ARG A C 1
ATOM 881 O O . ARG A 1 114 ? 2.228 3.576 0.302 1.00 86.75 114 ARG A O 1
ATOM 888 N N . LEU A 1 115 ? 0.944 3.845 2.123 1.00 89.88 115 LEU A N 1
ATOM 889 C CA . LEU A 1 115 ? 1.267 5.268 2.295 1.00 89.88 115 LEU A CA 1
ATOM 890 C C . LEU A 1 115 ? 2.749 5.488 2.607 1.00 89.88 115 LEU A C 1
ATOM 892 O O . LEU A 1 115 ? 3.367 6.360 2.005 1.00 89.88 115 LEU A O 1
ATOM 896 N N . ARG A 1 116 ? 3.347 4.675 3.485 1.00 89.75 116 ARG A N 1
ATOM 897 C CA . ARG A 1 116 ? 4.791 4.732 3.780 1.00 89.75 116 ARG A CA 1
ATOM 898 C C . ARG A 1 116 ? 5.633 4.451 2.542 1.00 89.75 116 ARG A C 1
ATOM 900 O O . ARG A 1 116 ? 6.642 5.116 2.312 1.00 89.75 116 ARG A O 1
ATOM 907 N N . GLN A 1 117 ? 5.226 3.474 1.735 1.00 84.31 117 GLN A N 1
ATOM 908 C CA . GLN A 1 117 ? 5.902 3.165 0.480 1.00 84.31 117 GLN A CA 1
ATOM 909 C C . GLN A 1 117 ? 5.817 4.332 -0.508 1.00 84.31 117 GLN A C 1
ATOM 911 O O . GLN A 1 117 ? 6.849 4.739 -1.040 1.00 84.31 117 GLN A O 1
ATOM 916 N N . LEU A 1 118 ? 4.624 4.894 -0.715 1.00 83.19 118 LEU A N 1
ATOM 917 C CA . LEU A 1 118 ? 4.431 6.065 -1.571 1.00 83.19 118 LEU A CA 1
ATOM 918 C C . LEU A 1 118 ? 5.197 7.285 -1.046 1.00 83.19 118 LEU A C 1
ATOM 920 O O . LEU A 1 118 ? 5.818 7.980 -1.839 1.00 83.19 118 LEU A O 1
ATOM 924 N N . GLY A 1 119 ? 5.242 7.497 0.272 1.00 88.44 119 GLY A N 1
ATOM 925 C CA . GLY A 1 119 ? 6.027 8.554 0.914 1.00 88.44 119 GLY A CA 1
ATOM 926 C C . GLY A 1 119 ? 7.519 8.456 0.598 1.00 88.44 119 GLY A C 1
ATOM 927 O O . GLY A 1 119 ? 8.119 9.440 0.172 1.00 88.44 119 GLY A O 1
ATOM 928 N N . ARG A 1 120 ? 8.108 7.256 0.707 1.00 86.94 120 ARG A N 1
ATOM 929 C CA . ARG A 1 120 ? 9.517 7.024 0.335 1.00 86.94 120 ARG A CA 1
ATOM 930 C C . ARG A 1 120 ? 9.790 7.279 -1.148 1.00 86.94 120 ARG A C 1
ATOM 932 O O . ARG A 1 120 ? 10.845 7.799 -1.490 1.00 86.94 120 ARG A O 1
ATOM 939 N N . LEU A 1 121 ? 8.853 6.918 -2.026 1.00 82.88 121 LEU A N 1
ATOM 940 C CA . LEU A 1 121 ? 8.984 7.146 -3.471 1.00 82.88 121 LEU A CA 1
ATOM 941 C C . LEU A 1 121 ? 8.797 8.625 -3.848 1.00 82.88 121 LEU A C 1
ATOM 943 O O . LEU A 1 121 ? 9.477 9.124 -4.739 1.00 82.88 121 LEU A O 1
ATOM 947 N N . ALA A 1 122 ? 7.896 9.326 -3.161 1.00 86.38 122 ALA A N 1
ATOM 948 C CA . ALA A 1 122 ? 7.611 10.747 -3.349 1.00 86.38 122 ALA A CA 1
ATOM 949 C C . ALA A 1 122 ? 8.734 11.655 -2.821 1.00 86.38 122 ALA A C 1
ATOM 951 O O . ALA A 1 122 ? 8.929 12.760 -3.336 1.00 86.38 122 ALA A O 1
ATOM 952 N N . HIS A 1 123 ? 9.471 11.180 -1.811 1.00 85.81 123 HIS A N 1
ATOM 953 C CA . HIS A 1 123 ? 10.534 11.911 -1.125 1.00 85.81 123 HIS A CA 1
ATOM 954 C C . HIS A 1 123 ? 11.814 11.061 -0.989 1.00 85.81 123 HIS A C 1
ATOM 956 O O . HIS A 1 123 ? 12.208 10.706 0.121 1.00 85.81 123 HIS A O 1
ATOM 962 N N . PRO A 1 124 ? 12.512 10.746 -2.096 1.00 80.94 124 PRO A N 1
ATOM 963 C CA . PRO A 1 124 ? 13.691 9.873 -2.072 1.00 80.94 124 PRO A CA 1
ATOM 964 C C . PRO A 1 124 ? 14.898 10.465 -1.324 1.00 80.94 124 PRO A C 1
ATOM 966 O O . PRO A 1 124 ? 15.802 9.727 -0.953 1.00 80.94 124 PRO A O 1
ATOM 969 N N . GLN A 1 125 ? 14.918 11.785 -1.111 1.00 81.38 125 GLN A N 1
ATOM 970 C CA . GLN A 1 125 ? 15.967 12.504 -0.374 1.00 81.38 125 GLN A CA 1
ATOM 971 C C . GLN A 1 125 ? 15.584 12.789 1.088 1.00 81.38 125 GLN A C 1
ATOM 973 O O . GLN A 1 125 ? 16.330 13.469 1.790 1.00 81.38 125 GLN A O 1
ATOM 978 N N . ALA A 1 126 ? 14.409 12.339 1.545 1.00 83.00 126 ALA A N 1
ATOM 979 C CA . ALA A 1 126 ? 14.004 12.543 2.931 1.00 83.00 126 ALA A CA 1
ATOM 980 C C . ALA A 1 126 ? 14.897 11.740 3.881 1.00 83.00 126 ALA A C 1
ATOM 982 O O . ALA A 1 126 ? 15.309 10.615 3.585 1.00 83.00 126 ALA A O 1
ATOM 983 N N . VAL A 1 127 ? 15.169 12.325 5.045 1.00 83.94 127 VAL A N 1
ATOM 984 C CA . VAL A 1 127 ? 15.899 11.649 6.116 1.00 83.94 127 VAL A CA 1
ATOM 985 C C . VAL A 1 127 ? 15.036 10.487 6.632 1.00 83.94 127 VAL A C 1
ATOM 987 O O . VAL A 1 127 ? 13.819 10.655 6.771 1.00 83.94 127 VAL A O 1
ATOM 990 N N . PRO A 1 128 ? 15.619 9.305 6.908 1.00 76.69 128 PRO A N 1
ATOM 991 C CA . PRO A 1 128 ? 14.909 8.244 7.613 1.00 76.69 128 PRO A CA 1
ATOM 992 C C . PRO A 1 128 ? 14.284 8.785 8.902 1.00 76.69 128 PRO A C 1
ATOM 994 O O . PRO A 1 128 ? 14.930 9.531 9.632 1.00 76.69 128 PRO A O 1
ATOM 997 N N . ASP A 1 129 ? 13.027 8.426 9.156 1.00 78.12 129 ASP A N 1
ATOM 998 C CA . ASP A 1 129 ? 12.266 8.859 10.334 1.00 78.12 129 ASP A CA 1
ATOM 999 C C . ASP A 1 129 ? 12.087 10.386 10.471 1.00 78.12 129 ASP A C 1
ATOM 1001 O O . ASP A 1 129 ? 11.936 10.904 11.577 1.00 78.12 129 ASP A O 1
ATOM 1005 N N . ASP A 1 130 ? 12.057 11.120 9.348 1.00 86.12 130 ASP A N 1
ATOM 1006 C CA . ASP A 1 130 ? 11.711 12.547 9.339 1.00 86.12 130 ASP A CA 1
ATOM 1007 C C . ASP A 1 130 ? 10.323 12.777 9.982 1.00 86.12 130 ASP A C 1
ATOM 1009 O O . ASP A 1 130 ? 9.300 12.345 9.427 1.00 86.12 130 ASP A O 1
ATOM 1013 N N . PRO A 1 131 ? 10.248 13.492 11.124 1.00 86.88 131 PRO A N 1
ATOM 1014 C CA . PRO A 1 131 ? 8.994 13.717 11.839 1.00 86.88 131 PRO A CA 1
ATOM 1015 C C . PRO A 1 131 ? 7.981 14.528 11.018 1.00 86.88 131 PRO A C 1
ATOM 1017 O O . PRO A 1 131 ? 6.771 14.385 11.208 1.00 86.88 131 PRO A O 1
ATOM 1020 N N . THR A 1 132 ? 8.449 15.354 10.080 1.00 89.62 132 THR A N 1
ATOM 1021 C CA . THR A 1 132 ? 7.596 16.151 9.187 1.00 89.62 132 THR A CA 1
ATOM 1022 C C . THR A 1 132 ? 6.885 15.255 8.179 1.00 89.62 132 THR A C 1
ATOM 1024 O O . THR A 1 132 ? 5.688 15.423 7.909 1.00 89.62 132 THR A O 1
ATOM 1027 N N . LEU A 1 133 ? 7.613 14.273 7.641 1.00 90.25 133 LEU A N 1
ATOM 1028 C CA . LEU A 1 133 ? 7.061 13.287 6.724 1.00 90.25 133 LEU A CA 1
ATOM 1029 C C . LEU A 1 133 ? 6.096 12.351 7.460 1.00 90.25 133 LEU A C 1
ATOM 1031 O O . LEU A 1 133 ? 4.998 12.120 6.955 1.00 90.25 133 LEU A O 1
ATOM 1035 N N . ASP A 1 134 ? 6.442 11.880 8.664 1.00 92.12 134 ASP A N 1
ATOM 1036 C CA . ASP A 1 134 ? 5.531 11.055 9.471 1.00 92.12 134 ASP A CA 1
ATOM 1037 C C . ASP A 1 134 ? 4.227 11.799 9.796 1.00 92.12 134 ASP A C 1
ATOM 1039 O O . ASP A 1 134 ? 3.140 11.255 9.591 1.00 92.12 134 ASP A O 1
ATOM 1043 N N . ALA A 1 135 ? 4.307 13.073 10.200 1.00 92.69 135 ALA A N 1
ATOM 1044 C CA . ALA A 1 135 ? 3.128 13.906 10.443 1.00 92.69 135 ALA A CA 1
ATOM 1045 C C . ALA A 1 135 ? 2.255 14.073 9.189 1.00 92.69 135 ALA A C 1
ATOM 1047 O O . ALA A 1 135 ? 1.028 13.945 9.262 1.00 92.69 135 ALA A O 1
ATOM 1048 N N . SER A 1 136 ? 2.881 14.298 8.031 1.00 92.50 136 SER A N 1
ATOM 1049 C CA . SER A 1 136 ? 2.179 14.431 6.749 1.00 92.50 136 SER A CA 1
ATOM 1050 C C . SER A 1 136 ? 1.482 13.128 6.348 1.00 92.50 136 SER A C 1
ATOM 1052 O O . SER A 1 136 ? 0.290 13.126 6.027 1.00 92.50 136 SER A O 1
ATOM 1054 N N . LEU A 1 137 ? 2.193 11.999 6.426 1.00 94.62 137 LEU A N 1
ATOM 1055 C CA . LEU A 1 137 ? 1.643 10.680 6.124 1.00 94.62 137 LEU A CA 1
ATOM 1056 C C . LEU A 1 137 ? 0.523 10.304 7.098 1.00 94.62 137 LEU A C 1
ATOM 1058 O O . LEU A 1 137 ? -0.490 9.755 6.668 1.00 94.62 137 LEU A O 1
ATOM 1062 N N . ARG A 1 138 ? 0.655 10.636 8.385 1.00 95.44 138 ARG A N 1
ATOM 1063 C CA . ARG A 1 138 ? -0.385 10.419 9.400 1.00 95.44 138 ARG A CA 1
ATOM 1064 C C . ARG A 1 138 ? -1.653 11.215 9.093 1.00 95.44 138 ARG A C 1
ATOM 1066 O O . ARG A 1 138 ? -2.749 10.662 9.176 1.00 95.44 138 ARG A O 1
ATOM 1073 N N . GLY A 1 139 ? -1.518 12.478 8.687 1.00 93.94 139 GLY A N 1
ATOM 1074 C CA . GLY A 1 139 ? -2.648 13.290 8.226 1.00 93.94 139 GLY A CA 1
ATOM 1075 C C . GLY A 1 139 ? -3.355 12.664 7.019 1.00 93.94 139 GLY A C 1
ATOM 1076 O O . GLY A 1 139 ? -4.578 12.514 7.024 1.00 93.94 139 GLY A O 1
ATOM 1077 N N . LEU A 1 140 ? -2.585 12.217 6.022 1.00 95.56 140 LEU A N 1
ATOM 1078 C CA . LEU A 1 140 ? -3.115 11.521 4.844 1.00 95.56 140 LEU A CA 1
ATOM 1079 C C . LEU A 1 140 ? -3.782 10.189 5.199 1.00 95.56 140 LEU A C 1
ATOM 1081 O O . LEU A 1 140 ? -4.845 9.883 4.664 1.00 95.56 140 LEU A O 1
ATOM 1085 N N . PHE A 1 141 ? -3.210 9.428 6.131 1.00 96.62 141 PHE A N 1
ATOM 1086 C CA . PHE A 1 141 ? -3.800 8.194 6.635 1.00 96.62 141 PHE A CA 1
ATOM 1087 C C . PHE A 1 141 ? -5.176 8.462 7.239 1.00 96.62 141 PHE A C 1
ATOM 1089 O O . PHE A 1 141 ? -6.160 7.889 6.779 1.00 96.62 141 PHE A O 1
ATOM 1096 N N . ILE A 1 142 ? -5.280 9.392 8.193 1.00 95.69 142 ILE A N 1
ATOM 1097 C CA . ILE A 1 142 ? -6.559 9.726 8.836 1.00 95.69 142 ILE A CA 1
ATOM 1098 C C . ILE A 1 142 ? -7.577 10.204 7.791 1.00 95.69 142 ILE A C 1
ATOM 1100 O O . ILE A 1 142 ? -8.715 9.735 7.774 1.00 95.69 142 ILE A O 1
ATOM 1104 N N . CYS A 1 143 ? -7.186 11.093 6.878 1.00 94.25 143 CYS A N 1
ATOM 1105 C CA . CYS A 1 143 ? -8.082 11.613 5.845 1.00 94.25 143 CYS A CA 1
ATOM 1106 C C . CYS A 1 143 ? -8.525 10.545 4.832 1.00 94.25 143 CYS A C 1
ATOM 1108 O O . CYS A 1 143 ? -9.689 10.554 4.419 1.00 94.25 143 CYS A O 1
ATOM 1110 N N . GLY A 1 144 ? -7.635 9.625 4.463 1.00 93.44 144 GLY A N 1
ATOM 1111 C CA . GLY A 1 144 ? -7.862 8.602 3.443 1.00 93.44 144 GLY A CA 1
ATOM 1112 C C . GLY A 1 144 ? -8.612 7.358 3.926 1.00 93.44 144 GLY A C 1
ATOM 1113 O O . GLY A 1 144 ? -8.999 6.534 3.097 1.00 93.44 144 GLY A O 1
ATOM 1114 N N . LEU A 1 145 ? -8.847 7.197 5.234 1.00 95.75 145 LEU A N 1
ATOM 1115 C CA . LEU A 1 145 ? -9.636 6.082 5.768 1.00 95.75 145 LEU A CA 1
ATOM 1116 C C . LEU A 1 145 ? -11.086 6.110 5.262 1.00 95.75 145 LEU A C 1
ATOM 1118 O O . LEU A 1 145 ? -11.698 7.166 5.095 1.00 95.75 145 LEU A O 1
ATOM 1122 N N . ARG A 1 146 ? -11.666 4.923 5.063 1.00 92.50 146 ARG A N 1
ATOM 1123 C CA . ARG A 1 146 ? -13.066 4.782 4.623 1.00 92.50 146 ARG A CA 1
ATOM 1124 C C . ARG A 1 146 ? -14.084 4.904 5.754 1.00 92.50 146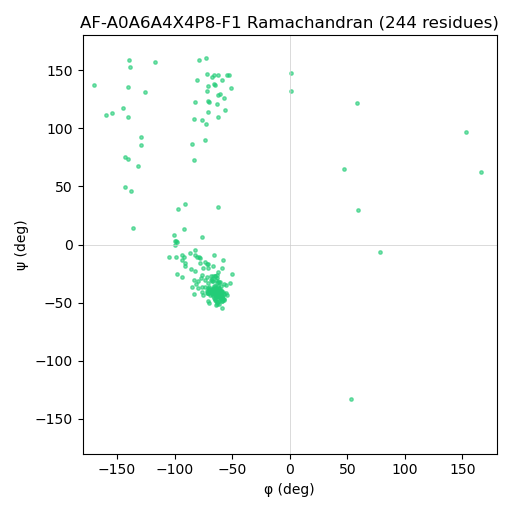 ARG A C 1
ATOM 1126 O O . ARG A 1 146 ? -15.207 5.339 5.528 1.00 92.50 146 ARG A O 1
ATOM 1133 N N . ASP A 1 147 ? -13.723 4.446 6.948 1.00 92.75 147 ASP A N 1
ATOM 1134 C CA . ASP A 1 147 ? -14.632 4.377 8.092 1.00 92.75 147 ASP A CA 1
ATOM 1135 C C . ASP A 1 147 ? -14.693 5.733 8.807 1.00 92.75 147 ASP A C 1
ATOM 1137 O O . ASP A 1 147 ? -13.736 6.144 9.462 1.00 92.75 147 ASP A O 1
ATOM 1141 N N . ALA A 1 148 ? -15.820 6.435 8.673 1.00 91.88 148 ALA A N 1
ATOM 1142 C CA . ALA A 1 148 ? -16.011 7.758 9.264 1.00 91.88 148 ALA A CA 1
ATOM 1143 C C . ALA A 1 148 ? -15.953 7.751 10.805 1.00 91.88 148 ALA A C 1
ATOM 1145 O O . ALA A 1 148 ? -15.453 8.708 11.399 1.00 91.88 148 ALA A O 1
ATOM 1146 N N . GLY A 1 149 ? -16.407 6.670 11.451 1.00 92.50 149 GLY A N 1
ATOM 1147 C CA . GLY A 1 149 ? -16.328 6.518 12.905 1.00 92.50 149 GLY A CA 1
ATOM 1148 C C . GLY A 1 149 ? -14.879 6.392 13.368 1.00 92.50 149 GLY A C 1
ATOM 1149 O O . GLY A 1 149 ? -14.452 7.097 14.283 1.00 92.50 149 GLY A O 1
ATOM 1150 N N . LEU A 1 150 ? -14.087 5.582 12.663 1.00 94.00 150 LEU A N 1
ATOM 1151 C CA . LEU A 1 150 ? -12.657 5.450 12.931 1.00 94.00 150 LEU A CA 1
ATOM 1152 C C . LEU A 1 150 ? -11.903 6.776 12.728 1.00 94.00 150 LEU A C 1
ATOM 1154 O O . LEU A 1 150 ? -11.046 7.120 13.544 1.00 94.00 150 LEU A O 1
ATOM 1158 N N . LYS A 1 151 ? -12.237 7.547 11.683 1.00 94.00 151 LYS A N 1
ATOM 1159 C CA . LYS A 1 151 ? -11.657 8.885 11.466 1.00 94.00 151 LYS A CA 1
ATOM 1160 C C . LYS A 1 151 ? -11.900 9.795 12.664 1.00 94.00 151 LYS A C 1
ATOM 1162 O O . LYS A 1 151 ? -10.959 10.404 13.159 1.00 94.00 151 LYS A O 1
ATOM 1167 N N . SER A 1 152 ? -13.137 9.833 13.164 1.00 93.75 152 SER A N 1
ATOM 1168 C CA . SER A 1 152 ? -13.493 10.631 14.342 1.00 93.75 152 SER A CA 1
ATOM 1169 C C . SER A 1 152 ? -12.703 10.207 15.584 1.00 93.75 152 SER A C 1
ATOM 1171 O O . SER A 1 152 ? -12.145 11.060 16.274 1.00 93.75 152 SER A O 1
ATOM 1173 N N . VAL A 1 153 ? -12.570 8.899 15.833 1.00 94.81 153 VAL A N 1
ATOM 1174 C CA . VAL A 1 153 ? -11.774 8.381 16.959 1.00 94.81 153 VAL A CA 1
ATOM 1175 C C . VAL A 1 153 ? -10.312 8.814 16.861 1.00 94.81 153 VAL A C 1
ATOM 1177 O O . VAL A 1 153 ? -9.734 9.225 17.867 1.00 94.81 153 VAL A O 1
ATOM 1180 N N . LEU A 1 154 ? -9.713 8.750 15.670 1.00 95.06 154 LEU A N 1
ATOM 1181 C CA . LEU A 1 154 ? -8.324 9.161 15.459 1.00 95.06 154 LEU A CA 1
ATOM 1182 C C . LEU A 1 154 ? -8.137 10.674 15.607 1.00 95.06 154 LEU A C 1
ATOM 1184 O O . LEU A 1 154 ? -7.179 11.089 16.253 1.00 95.06 154 LEU A O 1
ATOM 1188 N N . CYS A 1 155 ? -9.057 11.493 15.089 1.00 92.31 155 CYS A N 1
ATOM 1189 C CA . CYS A 1 155 ? -9.030 12.943 15.299 1.00 92.31 155 CYS A CA 1
ATOM 1190 C C . CYS A 1 155 ? -9.120 13.303 16.790 1.00 92.31 155 CYS A C 1
ATOM 1192 O O . CYS A 1 155 ? -8.370 14.153 17.260 1.00 92.31 155 CYS A O 1
ATOM 1194 N N . ASN A 1 156 ? -9.976 12.617 17.552 1.00 92.69 156 ASN A N 1
ATOM 1195 C CA . ASN A 1 156 ? -10.138 12.880 18.983 1.00 92.69 156 ASN A CA 1
ATOM 1196 C C . ASN A 1 156 ? -8.928 12.419 19.804 1.00 92.69 156 ASN A C 1
ATOM 1198 O O . ASN A 1 156 ? -8.491 13.124 20.708 1.00 92.69 156 ASN A O 1
ATOM 1202 N N . LYS A 1 157 ? -8.378 11.237 19.497 1.00 92.62 157 LYS A N 1
ATOM 1203 C CA . LYS A 1 157 ? -7.213 10.694 20.213 1.00 92.62 157 LYS A CA 1
ATOM 1204 C C . LYS A 1 157 ? -5.899 11.374 19.831 1.00 92.62 157 LYS A C 1
ATOM 1206 O O . LYS A 1 157 ? -4.958 11.277 20.606 1.00 92.62 157 LYS A O 1
ATOM 1211 N N . SER A 1 158 ? -5.842 12.035 18.672 1.00 91.06 158 SER A N 1
ATOM 1212 C CA . SER A 1 158 ? -4.678 12.793 18.189 1.00 91.06 158 SER A CA 1
ATOM 1213 C C . SER A 1 158 ? -3.354 12.017 18.315 1.00 91.06 158 SER A C 1
ATOM 1215 O O . SER A 1 158 ? -2.489 12.406 19.097 1.00 91.06 158 SER A O 1
ATOM 1217 N N . PRO A 1 159 ? -3.184 10.900 17.577 1.00 92.94 159 PRO A N 1
ATOM 1218 C CA . PRO A 1 159 ? -1.962 10.104 17.639 1.00 92.94 159 PRO A CA 1
ATOM 1219 C C . PRO A 1 159 ? -0.723 10.927 17.257 1.00 92.94 159 PRO A C 1
ATOM 1221 O O . PRO A 1 159 ? -0.751 11.727 16.318 1.00 92.94 159 PRO A O 1
ATOM 1224 N N . ASP A 1 160 ? 0.371 10.680 17.972 1.00 92.44 160 ASP A N 1
ATOM 1225 C CA . ASP A 1 160 ? 1.667 11.352 17.827 1.00 92.44 160 ASP A CA 1
ATOM 1226 C C . ASP A 1 160 ? 2.528 10.782 16.689 1.00 92.44 160 ASP A C 1
ATOM 1228 O O . ASP A 1 160 ? 3.373 11.486 16.140 1.00 92.44 160 ASP A O 1
ATOM 1232 N N . SER A 1 161 ? 2.264 9.536 16.295 1.00 93.19 161 SER A N 1
ATOM 1233 C CA . SER A 1 161 ? 3.006 8.782 15.283 1.00 93.19 161 SER A CA 1
ATOM 1234 C C . SER A 1 161 ? 2.077 7.973 14.375 1.00 93.19 161 SER A C 1
ATOM 1236 O O . SER A 1 161 ? 0.935 7.653 14.741 1.00 93.19 161 SER A O 1
ATOM 1238 N N . MET A 1 162 ? 2.555 7.612 13.179 1.00 92.50 162 MET A N 1
ATOM 1239 C CA . MET A 1 162 ? 1.814 6.704 12.295 1.00 92.50 162 MET A CA 1
ATOM 1240 C C . MET A 1 162 ? 1.532 5.349 12.971 1.00 92.50 162 MET A C 1
ATOM 1242 O O . MET A 1 162 ? 0.423 4.825 12.864 1.00 92.50 162 MET A O 1
ATOM 1246 N N . ASP A 1 163 ? 2.490 4.790 13.716 1.00 93.25 163 ASP A N 1
ATOM 1247 C CA . ASP A 1 163 ? 2.304 3.503 14.401 1.00 93.25 163 ASP A CA 1
ATOM 1248 C C . ASP A 1 163 ? 1.239 3.560 15.500 1.00 93.25 163 ASP A C 1
ATOM 1250 O O . ASP A 1 163 ? 0.411 2.645 15.608 1.00 93.25 163 ASP A O 1
ATOM 1254 N N . ALA A 1 164 ? 1.191 4.651 16.273 1.00 94.69 164 ALA A N 1
ATOM 1255 C CA . ALA A 1 164 ? 0.124 4.875 17.243 1.00 94.69 164 ALA A CA 1
ATOM 1256 C C . ALA A 1 164 ? -1.250 4.949 16.556 1.00 94.69 164 ALA A C 1
ATOM 1258 O O . ALA A 1 164 ? -2.205 4.315 17.015 1.00 94.69 164 ALA A O 1
ATOM 1259 N N . ALA A 1 165 ? -1.347 5.649 15.419 1.00 95.38 165 ALA A N 1
ATOM 1260 C CA . ALA A 1 165 ? -2.581 5.733 14.639 1.00 95.38 165 ALA A CA 1
ATOM 1261 C C . ALA A 1 165 ? -3.048 4.349 14.148 1.00 95.38 165 ALA A C 1
ATOM 1263 O O . ALA A 1 165 ? -4.218 3.990 14.313 1.00 95.38 165 ALA A O 1
ATOM 1264 N N . VAL A 1 166 ? -2.135 3.534 13.608 1.00 95.56 166 VAL A N 1
ATOM 1265 C CA . VAL A 1 166 ? -2.438 2.168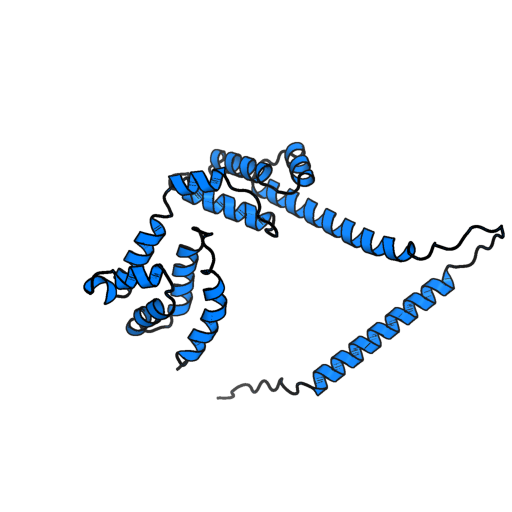 13.145 1.00 95.56 166 VAL A CA 1
ATOM 1266 C C . VAL A 1 166 ? -2.848 1.261 14.306 1.00 95.56 166 VAL A C 1
ATOM 1268 O O . VAL A 1 166 ? -3.767 0.450 14.163 1.00 95.56 166 VAL A O 1
ATOM 1271 N N . LYS A 1 167 ? -2.209 1.384 15.474 1.00 96.12 167 LYS A N 1
ATOM 1272 C CA . LYS A 1 167 ? -2.587 0.626 16.676 1.00 96.12 167 LYS A CA 1
ATOM 1273 C C . LYS A 1 167 ? -4.019 0.946 17.113 1.00 96.12 167 LYS A C 1
ATOM 1275 O O . LYS A 1 167 ? -4.827 0.025 17.226 1.00 96.12 167 LYS A O 1
ATOM 1280 N N . ILE A 1 168 ? -4.351 2.231 17.257 1.00 95.62 168 ILE A N 1
ATOM 1281 C CA . ILE A 1 168 ? -5.709 2.685 17.602 1.00 95.62 168 ILE A CA 1
ATOM 1282 C C . ILE A 1 168 ? -6.726 2.166 16.576 1.00 95.62 168 ILE A C 1
ATOM 1284 O O . ILE A 1 168 ? -7.801 1.692 16.946 1.00 95.62 168 ILE A O 1
ATOM 1288 N N . ALA A 1 169 ? -6.385 2.221 15.286 1.00 94.44 169 ALA A N 1
ATOM 1289 C CA . ALA A 1 169 ? -7.259 1.753 14.218 1.00 94.44 169 ALA A CA 1
ATOM 1290 C C . ALA A 1 169 ? -7.531 0.246 14.277 1.00 94.44 169 ALA A C 1
ATOM 1292 O O . ALA A 1 169 ? -8.675 -0.181 14.099 1.00 94.44 169 ALA A O 1
ATOM 1293 N N . ARG A 1 170 ? -6.507 -0.564 14.562 1.00 94.81 170 ARG A N 1
ATOM 1294 C CA . ARG A 1 170 ? -6.663 -2.015 14.740 1.00 94.81 170 ARG A CA 1
ATOM 1295 C C . ARG A 1 170 ? -7.531 -2.353 15.944 1.00 94.81 170 ARG A C 1
ATOM 1297 O O . ARG A 1 170 ? -8.421 -3.191 15.825 1.00 94.81 170 ARG A O 1
ATOM 1304 N N . GLU A 1 171 ? -7.309 -1.685 17.073 1.00 94.44 171 GLU A N 1
ATOM 1305 C CA . GLU A 1 171 ? -8.118 -1.869 18.283 1.00 94.44 171 GLU A CA 1
ATOM 1306 C C . GLU A 1 171 ? -9.592 -1.548 18.015 1.00 94.44 171 GLU A C 1
ATOM 1308 O O . GLU A 1 171 ? -10.466 -2.353 18.335 1.00 94.44 171 GLU A O 1
ATOM 1313 N N . PHE A 1 172 ? -9.868 -0.429 17.340 1.00 93.38 172 PHE A N 1
ATOM 1314 C CA . PHE A 1 172 ? -11.226 -0.049 16.954 1.00 93.38 172 PHE A CA 1
ATOM 1315 C C . PHE A 1 172 ? -11.882 -1.090 16.035 1.00 93.38 172 PHE A C 1
ATOM 1317 O O . PHE A 1 172 ? -13.025 -1.487 16.257 1.00 93.38 172 PHE A O 1
ATOM 1324 N N . LYS A 1 173 ? -11.159 -1.583 15.019 1.00 90.94 173 LYS A N 1
ATOM 1325 C CA . LYS A 1 173 ? -11.675 -2.622 14.112 1.00 90.94 173 LYS A CA 1
ATOM 1326 C C . LYS A 1 173 ? -11.929 -3.952 14.819 1.00 90.94 173 LYS A C 1
ATOM 1328 O O . LYS A 1 173 ? -12.932 -4.604 14.528 1.00 90.94 173 LYS A O 1
ATOM 1333 N N . SER A 1 174 ? -11.078 -4.323 15.771 1.00 90.56 174 SER A N 1
ATOM 1334 C CA . SER A 1 174 ? -11.282 -5.499 16.622 1.00 90.56 174 SER A CA 1
ATOM 1335 C C . SER A 1 174 ? -12.557 -5.368 17.463 1.00 90.56 174 SER A C 1
ATOM 1337 O O . SER A 1 174 ? -13.417 -6.246 17.4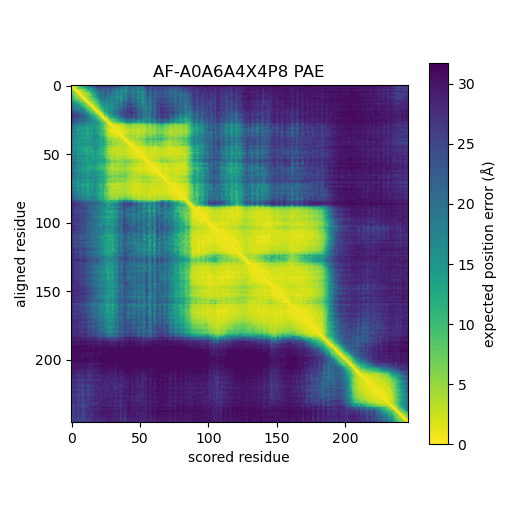21 1.00 90.56 174 SER A O 1
ATOM 1339 N N . GLN A 1 175 ? -12.748 -4.226 18.134 1.00 91.12 175 GLN A N 1
ATOM 1340 C CA . GLN A 1 175 ? -13.952 -3.940 18.924 1.00 91.12 175 GLN A CA 1
ATOM 1341 C C . GLN A 1 175 ? -15.224 -3.960 18.067 1.00 91.12 175 GLN A C 1
ATOM 1343 O O . GLN A 1 175 ? -16.222 -4.561 18.457 1.00 91.12 175 GLN A O 1
ATOM 1348 N N . GLN A 1 176 ? -15.185 -3.359 16.875 1.00 88.06 176 GLN A N 1
ATOM 1349 C CA . GLN A 1 176 ? -16.311 -3.372 15.939 1.00 88.06 176 GLN A CA 1
ATOM 1350 C C . GLN A 1 176 ? -16.658 -4.800 15.496 1.00 88.06 176 GLN A C 1
ATOM 1352 O O . GLN A 1 176 ? -17.830 -5.168 15.462 1.00 88.06 176 GLN A O 1
ATOM 1357 N N . THR A 1 177 ? -15.645 -5.619 15.208 1.00 88.88 177 THR A N 1
ATOM 1358 C CA . THR A 1 177 ? -15.831 -7.026 14.823 1.00 88.88 177 THR A CA 1
ATOM 1359 C C . THR A 1 177 ? -16.452 -7.830 15.965 1.00 88.88 177 THR A C 1
ATOM 1361 O O . THR A 1 177 ? -17.403 -8.576 15.742 1.00 88.88 177 THR A O 1
ATOM 1364 N N . ALA A 1 178 ? -15.972 -7.630 17.196 1.00 89.00 178 ALA A N 1
ATOM 1365 C CA . ALA A 1 178 ? -16.523 -8.272 18.385 1.00 89.00 178 ALA A CA 1
ATOM 1366 C C . ALA A 1 178 ? -17.990 -7.875 18.625 1.00 89.00 178 ALA A C 1
ATOM 1368 O O . ALA A 1 178 ? -18.823 -8.744 18.869 1.00 89.00 178 ALA A O 1
ATOM 1369 N N . LEU A 1 179 ? -18.335 -6.590 18.483 1.00 87.81 179 LEU A N 1
ATOM 1370 C CA . LEU A 1 179 ? -19.717 -6.116 18.618 1.00 87.81 179 LEU A CA 1
ATOM 1371 C C . LEU A 1 179 ? -20.646 -6.719 17.559 1.00 87.81 179 LEU A C 1
ATOM 1373 O O . LEU A 1 179 ? -21.749 -7.144 17.893 1.00 87.81 179 LEU A O 1
ATOM 1377 N N . VAL A 1 180 ? -20.202 -6.794 16.301 1.00 87.44 180 VAL A N 1
ATOM 1378 C CA . VAL A 1 180 ? -20.981 -7.428 15.226 1.00 87.44 180 VAL A CA 1
ATOM 1379 C C . VAL A 1 180 ? -21.193 -8.912 15.520 1.00 87.44 180 VAL A C 1
ATOM 1381 O O . VAL A 1 180 ? -22.317 -9.395 15.395 1.00 87.44 180 VAL A O 1
ATOM 1384 N N . ALA A 1 181 ? -20.157 -9.620 15.978 1.00 84.75 181 ALA A N 1
ATOM 1385 C CA . ALA A 1 181 ? -20.289 -11.014 16.388 1.00 84.75 181 ALA A CA 1
ATOM 1386 C C . ALA A 1 181 ? -21.316 -11.164 17.526 1.00 84.75 181 ALA A C 1
ATOM 1388 O O . ALA A 1 181 ? -22.219 -11.989 17.429 1.00 84.75 181 ALA A O 1
ATOM 1389 N N . MET A 1 182 ? -21.258 -10.315 18.559 1.00 83.56 182 MET A N 1
ATOM 1390 C CA . MET A 1 182 ? -22.220 -10.331 19.672 1.00 83.56 182 MET A CA 1
ATOM 1391 C C . MET A 1 182 ? -23.663 -10.047 19.222 1.00 83.56 182 MET A C 1
ATOM 1393 O O . MET A 1 182 ? -24.592 -10.699 19.697 1.00 83.56 182 MET A O 1
ATOM 1397 N N . GLN A 1 183 ? -23.870 -9.114 18.288 1.00 79.12 183 GLN A N 1
ATOM 1398 C CA . GLN A 1 183 ? -25.200 -8.800 17.747 1.00 79.12 183 GLN A CA 1
ATOM 1399 C C . GLN A 1 183 ? -25.798 -9.965 16.953 1.00 79.12 183 GLN A C 1
ATOM 1401 O O . GLN A 1 183 ? -27.000 -10.204 17.041 1.00 79.12 183 GLN A O 1
ATOM 1406 N N . GLN A 1 184 ? -24.969 -10.720 16.230 1.00 72.88 184 GLN A N 1
ATOM 1407 C CA . GLN A 1 184 ? -25.402 -11.909 15.491 1.00 72.88 184 GLN A CA 1
ATOM 1408 C C . GLN A 1 184 ? -25.859 -13.049 16.416 1.00 72.88 184 GLN A C 1
ATOM 1410 O O . GLN A 1 184 ? -26.721 -13.834 16.029 1.00 72.88 184 GLN A O 1
ATOM 1415 N N . PHE A 1 185 ? -25.346 -13.119 17.649 1.00 58.19 185 PHE A N 1
ATOM 1416 C CA . PHE A 1 185 ? -25.844 -14.059 18.661 1.00 58.19 185 PHE A CA 1
ATOM 1417 C C . PHE A 1 185 ? -27.138 -13.578 19.340 1.00 58.19 185 PHE A C 1
ATOM 1419 O O . PHE A 1 185 ? -27.974 -14.402 19.704 1.00 58.19 185 PHE A O 1
ATOM 1426 N N . GLY A 1 186 ? -27.339 -12.263 19.482 1.00 55.31 186 GLY A N 1
ATOM 1427 C CA . GLY A 1 186 ? -28.555 -11.692 20.079 1.00 55.31 186 GLY A CA 1
ATOM 1428 C C . GLY A 1 186 ? -29.799 -11.767 19.182 1.00 55.31 186 GLY A C 1
ATOM 1429 O O . GLY A 1 186 ? -30.913 -11.902 19.683 1.00 55.31 186 GLY A O 1
ATOM 1430 N N . THR A 1 187 ? -29.637 -11.727 17.857 1.00 49.69 187 THR A N 1
ATOM 1431 C CA . THR A 1 187 ? -30.762 -11.747 16.902 1.00 49.69 187 THR A CA 1
ATOM 1432 C C . THR A 1 187 ? -31.373 -13.132 16.676 1.00 49.69 187 THR A C 1
ATOM 1434 O O . THR A 1 187 ? -32.510 -13.215 16.217 1.00 49.69 187 THR A O 1
ATOM 1437 N N . ALA A 1 188 ? -30.695 -14.218 17.063 1.00 45.28 188 ALA A N 1
ATOM 1438 C CA . ALA A 1 188 ? -31.251 -15.573 16.988 1.00 45.28 188 ALA A CA 1
ATOM 1439 C C . ALA A 1 188 ? -32.366 -15.841 18.025 1.00 45.28 188 ALA A C 1
ATOM 1441 O O . ALA A 1 188 ? -33.139 -16.780 17.858 1.00 45.28 188 ALA A O 1
ATOM 1442 N N . VAL A 1 189 ? -32.489 -15.008 19.068 1.00 46.12 189 VAL A N 1
ATOM 1443 C CA . VAL A 1 189 ? -33.527 -15.135 20.112 1.00 46.12 189 VAL A CA 1
ATOM 1444 C C . VAL A 1 189 ? -34.797 -14.329 19.778 1.00 46.12 189 VAL A C 1
ATOM 1446 O O . VAL A 1 189 ? -35.851 -14.584 20.348 1.00 46.12 189 VAL A O 1
ATOM 1449 N N . GLY A 1 190 ? -34.738 -13.389 18.824 1.00 41.50 190 GLY A N 1
ATOM 1450 C CA . GLY A 1 190 ? -35.850 -12.479 18.498 1.00 41.50 190 GLY A CA 1
ATOM 1451 C C . GLY A 1 190 ? -36.702 -12.854 17.278 1.00 41.50 190 GLY A C 1
ATOM 1452 O O . GLY A 1 190 ? -37.629 -12.123 16.943 1.00 41.50 190 GLY A O 1
ATOM 1453 N N . ALA A 1 191 ? -36.408 -13.957 16.583 1.00 40.31 191 ALA A N 1
ATOM 1454 C CA . ALA A 1 191 ? -37.047 -14.304 15.307 1.00 40.31 191 ALA A CA 1
ATOM 1455 C C . ALA A 1 191 ? -38.228 -15.293 15.430 1.00 40.31 191 ALA A C 1
ATOM 1457 O O . ALA A 1 191 ? -38.472 -16.069 14.508 1.00 40.31 191 ALA A O 1
ATOM 1458 N N . HIS A 1 192 ? -38.968 -15.278 16.545 1.00 39.91 192 HIS A N 1
ATOM 1459 C CA . HIS A 1 192 ? -40.214 -16.047 16.679 1.00 39.91 192 HIS A CA 1
ATOM 1460 C C . HIS A 1 192 ? -41.340 -15.262 17.377 1.00 39.91 192 HIS A C 1
ATOM 1462 O O . HIS A 1 192 ? -42.035 -15.795 18.233 1.00 39.91 192 HIS A O 1
ATOM 1468 N N . GLU A 1 193 ? -41.576 -14.006 16.993 1.00 46.19 193 GLU A N 1
ATOM 1469 C CA . GLU A 1 193 ? -42.813 -13.299 17.363 1.00 46.19 193 GLU A CA 1
ATOM 1470 C C . GLU A 1 193 ? -43.477 -12.667 16.137 1.00 46.19 193 GLU A C 1
ATOM 1472 O O . GLU A 1 193 ? -43.299 -11.499 15.806 1.00 46.19 193 GLU A O 1
ATOM 1477 N N . ALA A 1 194 ? -44.286 -13.483 15.465 1.00 39.69 194 ALA A N 1
ATOM 1478 C CA . ALA A 1 194 ? -45.389 -13.022 14.635 1.00 39.69 194 ALA A CA 1
ATOM 1479 C C . ALA A 1 194 ? -46.582 -13.970 14.832 1.00 39.69 194 ALA A C 1
ATOM 1481 O O . ALA A 1 194 ? -46.886 -14.792 13.974 1.00 39.69 194 ALA A O 1
ATOM 1482 N N . MET A 1 195 ? -47.248 -13.879 15.988 1.00 34.53 195 MET A N 1
ATOM 1483 C CA . MET A 1 195 ? -48.642 -14.305 16.136 1.00 34.53 195 MET A CA 1
ATOM 1484 C C . MET A 1 195 ? -49.295 -13.521 17.289 1.00 34.53 195 MET A C 1
ATOM 1486 O O . MET A 1 195 ? -48.896 -13.642 18.437 1.00 34.53 195 MET A O 1
ATOM 1490 N N . THR A 1 196 ? -50.251 -12.677 16.903 1.00 36.44 196 THR A N 1
ATOM 1491 C CA . THR A 1 196 ? -51.301 -11.926 17.630 1.00 36.44 196 THR A CA 1
ATOM 1492 C C . THR A 1 196 ? -51.452 -12.015 19.167 1.00 36.44 196 THR A C 1
ATOM 1494 O O . THR A 1 196 ? -51.338 -13.091 19.747 1.00 36.44 196 THR A O 1
ATOM 1497 N N . PRO A 1 197 ? -51.892 -10.915 19.824 1.00 41.84 197 PRO A N 1
ATOM 1498 C CA . PRO A 1 197 ? -52.003 -10.824 21.278 1.00 41.84 197 PRO A CA 1
ATOM 1499 C C . PRO A 1 197 ? -53.304 -11.448 21.796 1.00 41.84 197 PRO A C 1
ATOM 1501 O O . PRO A 1 197 ? -54.380 -10.967 21.449 1.00 41.84 197 PRO A O 1
ATOM 1504 N N . GLN A 1 198 ? -53.220 -12.439 22.691 1.00 29.88 198 GLN A N 1
ATOM 1505 C CA . GLN A 1 198 ? -54.291 -12.742 23.649 1.00 29.88 198 GLN A CA 1
ATOM 1506 C C . GLN A 1 198 ? -53.734 -13.220 25.002 1.00 29.88 198 GLN A C 1
ATOM 1508 O O . GLN A 1 198 ? -53.104 -14.263 25.091 1.00 29.88 198 GLN A O 1
ATOM 1513 N N . VAL A 1 199 ? -54.038 -12.410 26.025 1.00 32.81 199 VAL A N 1
ATOM 1514 C CA . VAL A 1 199 ? -54.399 -12.741 27.419 1.00 32.81 199 VAL A CA 1
ATOM 1515 C C . VAL A 1 199 ? -53.417 -13.551 28.294 1.00 32.81 199 VAL A C 1
ATOM 1517 O O . VAL A 1 199 ? -53.088 -14.695 28.026 1.00 32.81 199 VAL A O 1
ATOM 1520 N N . MET A 1 200 ? -53.055 -12.904 29.417 1.00 39.59 200 MET A N 1
ATOM 1521 C CA . MET A 1 200 ? -52.581 -13.401 30.725 1.00 39.59 200 MET A CA 1
ATOM 1522 C C . MET A 1 200 ? -52.427 -14.920 30.917 1.00 39.59 200 MET A C 1
ATOM 1524 O O . MET A 1 200 ? -53.403 -15.641 30.788 1.00 39.59 200 MET A O 1
ATOM 1528 N N . VAL A 1 201 ? -51.276 -15.351 31.454 1.00 31.48 201 VAL A N 1
ATOM 1529 C CA . VAL A 1 201 ? -51.124 -15.996 32.782 1.00 31.48 201 VAL A CA 1
ATOM 1530 C C . VAL A 1 201 ? -49.623 -16.105 33.102 1.00 31.48 201 VAL A C 1
ATOM 1532 O O . VAL A 1 201 ? -48.803 -16.425 32.247 1.00 31.48 201 VAL A O 1
ATOM 1535 N N . ALA A 1 202 ? -49.258 -15.801 34.348 1.00 42.19 202 ALA A N 1
ATOM 1536 C CA . ALA A 1 202 ? -47.913 -15.962 34.883 1.00 42.19 202 ALA A CA 1
ATOM 1537 C C . ALA A 1 202 ? -47.488 -17.440 34.929 1.00 42.19 202 ALA A C 1
ATOM 1539 O O . ALA A 1 202 ? -48.247 -18.274 35.412 1.00 42.19 202 ALA A O 1
ATOM 1540 N N . SER A 1 203 ? -46.246 -17.747 34.545 1.00 34.22 203 SER A N 1
ATOM 1541 C CA . SER A 1 203 ? -45.506 -18.836 35.187 1.00 34.22 203 SER A CA 1
ATOM 1542 C C . SER A 1 203 ? -44.001 -18.703 34.964 1.00 34.22 203 SER A C 1
ATOM 1544 O O . SER A 1 203 ? -43.476 -18.846 33.862 1.00 34.22 203 SER A O 1
ATOM 1546 N N . SER A 1 204 ? -43.299 -18.419 36.054 1.00 48.94 204 SER A N 1
ATOM 1547 C CA . SER A 1 204 ? -41.861 -18.593 36.211 1.00 48.94 204 SER A CA 1
ATOM 1548 C C . SER A 1 204 ? -41.499 -20.078 36.077 1.00 48.94 204 SER A C 1
ATOM 1550 O O . SER A 1 204 ? -41.810 -20.863 36.970 1.00 48.94 204 SER A O 1
ATOM 1552 N N . GLY A 1 205 ? -40.836 -20.473 34.988 1.00 43.25 205 GLY A N 1
ATOM 1553 C CA . GLY A 1 205 ? -40.370 -21.855 34.830 1.00 43.25 205 GLY A CA 1
ATOM 1554 C C . GLY A 1 205 ? -39.928 -22.223 33.415 1.00 43.25 205 GLY A C 1
ATOM 1555 O O . GLY A 1 205 ? -40.534 -23.088 32.801 1.00 43.25 205 GLY A O 1
ATOM 1556 N N . GLY A 1 206 ? -38.885 -21.578 32.878 1.00 40.97 206 GLY A N 1
ATOM 1557 C CA . GLY A 1 206 ? -38.415 -21.832 31.503 1.00 40.97 206 GLY A CA 1
ATOM 1558 C C . GLY A 1 206 ? -36.897 -21.939 31.319 1.00 40.97 206 GLY A C 1
ATOM 1559 O O . GLY A 1 206 ? -36.422 -21.858 30.192 1.00 40.97 206 GLY A O 1
ATOM 1560 N N . SER A 1 207 ? -36.116 -22.082 32.396 1.00 49.28 207 SER A N 1
ATOM 1561 C CA . SER A 1 207 ? -34.643 -22.044 32.302 1.00 49.28 207 SER A CA 1
ATOM 1562 C C . SER A 1 207 ? -34.011 -23.405 31.947 1.00 49.28 207 SER A C 1
ATOM 1564 O O . SER A 1 207 ? -33.072 -23.467 31.161 1.00 49.28 207 SER A O 1
ATOM 1566 N N . GLY A 1 208 ? -34.557 -24.521 32.449 1.00 45.66 208 GLY A N 1
ATOM 1567 C CA . GLY A 1 208 ? -33.934 -25.847 32.283 1.00 45.66 208 GLY A CA 1
ATOM 1568 C C . GLY A 1 208 ? -34.162 -26.515 30.921 1.00 45.66 208 GLY A C 1
ATOM 1569 O O . GLY A 1 208 ? -33.254 -27.135 30.374 1.00 45.66 208 GLY A O 1
ATOM 1570 N N . VAL A 1 209 ? -35.357 -26.367 30.339 1.00 50.78 209 VAL A N 1
ATOM 1571 C CA . VAL A 1 209 ? -35.723 -27.051 29.082 1.00 50.78 209 VAL A CA 1
ATOM 1572 C C . VAL A 1 209 ? -34.961 -26.461 27.890 1.00 50.78 209 VAL A C 1
ATOM 1574 O O . VAL A 1 209 ? -34.480 -27.197 27.035 1.00 50.78 209 VAL A O 1
ATOM 1577 N N . ASN A 1 210 ? -34.752 -25.142 27.882 1.00 54.19 210 ASN A N 1
ATOM 1578 C CA . ASN A 1 210 ? -34.037 -24.456 26.804 1.00 54.19 210 ASN A CA 1
ATOM 1579 C C . ASN A 1 210 ? -32.526 -24.759 26.808 1.00 54.19 210 ASN A C 1
ATOM 1581 O O . ASN A 1 210 ? -31.924 -24.870 25.742 1.00 54.19 210 ASN A O 1
ATOM 1585 N N . GLN A 1 211 ? -31.915 -24.968 27.983 1.00 54.22 211 GLN A N 1
ATOM 1586 C CA . GLN A 1 211 ? -30.521 -25.423 28.078 1.00 54.22 211 GLN A CA 1
ATOM 1587 C C . GLN A 1 211 ? -30.350 -26.881 27.639 1.00 54.22 211 GLN A C 1
ATOM 1589 O O . GLN A 1 211 ? -29.388 -27.190 26.940 1.00 54.22 211 GLN A O 1
ATOM 1594 N N . ALA A 1 212 ? -31.288 -27.766 27.989 1.00 56.12 212 ALA A N 1
ATOM 1595 C CA . ALA A 1 212 ? -31.239 -29.169 27.579 1.00 56.12 212 ALA A CA 1
ATOM 1596 C C . ALA A 1 212 ? -31.364 -29.333 26.054 1.00 56.12 212 ALA A C 1
ATOM 1598 O O . ALA A 1 212 ? -30.614 -30.097 25.452 1.00 56.12 212 ALA A O 1
ATOM 1599 N N . VAL A 1 213 ? -32.252 -28.563 25.415 1.00 66.19 213 VAL A N 1
ATOM 1600 C CA . VAL A 1 213 ? -32.417 -28.578 23.952 1.00 66.19 213 VAL A CA 1
ATOM 1601 C C . VAL A 1 213 ? -31.181 -28.006 23.243 1.00 66.19 213 VAL A C 1
ATOM 1603 O O . VAL A 1 213 ? -30.738 -28.558 22.235 1.00 66.19 213 VAL A O 1
ATOM 1606 N N . ALA A 1 214 ? -30.572 -26.946 23.786 1.00 67.31 214 ALA A N 1
ATOM 1607 C CA . ALA A 1 214 ? -29.335 -26.386 23.242 1.00 67.31 214 ALA A CA 1
ATOM 1608 C C . ALA A 1 214 ? -28.148 -27.363 23.355 1.00 67.31 214 ALA A C 1
ATOM 1610 O O . ALA A 1 214 ? -27.369 -27.486 22.409 1.00 67.31 214 ALA A O 1
ATOM 1611 N N . LEU A 1 215 ? -28.039 -28.089 24.474 1.00 72.81 215 LEU A N 1
ATOM 1612 C CA . LEU A 1 215 ? -27.013 -29.117 24.676 1.00 72.81 215 LEU A CA 1
ATOM 1613 C C . LEU A 1 215 ? -27.196 -30.302 23.722 1.00 72.81 215 LEU A C 1
ATOM 1615 O O . LEU A 1 215 ? -26.244 -30.678 23.044 1.00 72.81 215 LEU A O 1
ATOM 1619 N N . GLN A 1 216 ? -28.422 -30.807 23.567 1.00 73.06 216 GLN A N 1
ATOM 1620 C CA . GLN A 1 216 ? -28.720 -31.886 22.615 1.00 73.06 216 GLN A CA 1
ATOM 1621 C C . GLN A 1 216 ? -28.441 -31.478 21.162 1.00 73.06 216 GLN A C 1
ATOM 1623 O O . GLN A 1 216 ? -27.971 -32.282 20.356 1.00 73.06 216 GLN A O 1
ATOM 1628 N N . SER A 1 217 ? -28.700 -30.215 20.809 1.00 73.88 217 SER A N 1
ATOM 1629 C CA . SER A 1 217 ? -28.367 -29.694 19.481 1.00 73.88 217 SER A CA 1
ATOM 1630 C C . SER A 1 217 ? -26.857 -29.576 19.257 1.00 73.88 217 SER A C 1
ATOM 1632 O O . SER A 1 217 ? -26.413 -29.676 18.112 1.00 73.88 217 SER A O 1
ATOM 1634 N N . LEU A 1 218 ? -26.075 -29.331 20.311 1.00 74.50 218 LEU A N 1
ATOM 1635 C CA . LEU A 1 218 ? -24.619 -29.254 20.229 1.00 74.50 218 LEU A CA 1
ATOM 1636 C C . LEU A 1 218 ? -23.999 -30.650 20.094 1.00 74.50 218 LEU A C 1
ATOM 1638 O O . LEU A 1 218 ? -23.135 -30.837 19.241 1.00 74.50 218 LEU A O 1
ATOM 1642 N N . GLU A 1 219 ? -24.481 -31.620 20.874 1.00 82.44 219 GLU A N 1
ATOM 1643 C CA . GLU A 1 219 ? -24.062 -33.027 20.791 1.00 82.44 219 GLU A CA 1
ATOM 1644 C C . GLU A 1 219 ? -24.279 -33.579 19.382 1.00 82.44 219 GLU A C 1
ATOM 1646 O O . GLU A 1 219 ? -23.346 -34.083 18.762 1.00 82.44 219 GLU A O 1
ATOM 1651 N N . ARG A 1 220 ? -25.459 -33.334 18.803 1.00 84.25 220 ARG A N 1
ATOM 1652 C CA . ARG A 1 220 ? -25.781 -33.786 17.445 1.00 84.25 220 ARG A CA 1
ATOM 1653 C C . ARG A 1 220 ? -24.837 -33.216 16.381 1.00 84.25 220 ARG A C 1
ATOM 1655 O O . ARG A 1 220 ? -24.410 -33.930 15.483 1.00 84.25 220 ARG A O 1
ATOM 1662 N N . ARG A 1 221 ? -24.459 -31.938 16.506 1.00 82.75 221 ARG A N 1
ATOM 1663 C CA . ARG A 1 221 ? -23.493 -31.302 15.591 1.00 82.75 221 ARG A CA 1
ATOM 1664 C C . ARG A 1 221 ? -22.085 -31.871 15.739 1.00 82.75 221 ARG A C 1
ATOM 1666 O O . ARG A 1 221 ? -21.324 -31.862 14.776 1.00 82.75 221 ARG A O 1
ATOM 1673 N N . MET A 1 222 ? -21.719 -32.298 16.942 1.00 82.25 222 MET A N 1
ATOM 1674 C CA . MET A 1 222 ? -20.416 -32.889 17.223 1.00 82.25 222 MET A CA 1
ATOM 1675 C C . MET A 1 222 ? -20.317 -34.292 16.610 1.00 82.25 222 MET A C 1
ATOM 1677 O O . MET A 1 222 ? -19.317 -34.594 15.957 1.00 82.25 222 MET A O 1
ATOM 1681 N N . ASP A 1 223 ? -21.398 -35.072 16.694 1.00 87.31 223 ASP A N 1
ATOM 1682 C CA . ASP A 1 223 ? -21.521 -36.369 16.022 1.00 87.31 223 ASP A CA 1
ATOM 1683 C C . ASP A 1 223 ? -21.453 -36.228 14.492 1.00 87.31 223 ASP A C 1
ATOM 1685 O O . ASP A 1 223 ? -20.691 -36.946 13.840 1.00 87.31 223 ASP A O 1
ATOM 1689 N N . ASP A 1 224 ? -22.159 -35.244 13.920 1.00 83.50 224 ASP A N 1
ATOM 1690 C CA . ASP A 1 224 ? -22.128 -34.964 12.476 1.00 83.50 224 ASP A CA 1
ATOM 1691 C C . ASP A 1 224 ? -20.706 -34.607 11.993 1.00 83.50 224 ASP A C 1
ATOM 1693 O O . ASP A 1 224 ? -20.261 -35.054 10.931 1.00 83.50 224 ASP A O 1
ATOM 1697 N N . ILE A 1 225 ? -19.956 -33.829 12.786 1.00 81.00 225 ILE A N 1
ATOM 1698 C CA . ILE A 1 225 ? -18.559 -33.475 12.487 1.00 81.00 225 ILE A CA 1
ATOM 1699 C C . ILE A 1 225 ? -17.649 -34.706 12.580 1.00 81.00 225 ILE A C 1
ATOM 1701 O O . ILE A 1 225 ? -16.800 -34.901 11.707 1.00 81.00 225 ILE A O 1
ATOM 1705 N N . GLN A 1 226 ? -17.819 -35.557 13.596 1.00 81.44 226 GLN A N 1
ATOM 1706 C CA . GLN A 1 226 ? -17.054 -36.804 13.714 1.00 81.44 226 GLN A CA 1
ATOM 1707 C C . GLN A 1 226 ? -17.330 -37.752 12.546 1.00 81.44 226 GLN A C 1
ATOM 1709 O O . GLN A 1 226 ? -16.392 -38.343 12.004 1.00 81.44 226 GLN A O 1
ATOM 1714 N N . GLN A 1 227 ? -18.582 -37.847 12.106 1.00 82.50 227 GLN A N 1
ATOM 1715 C CA . GLN A 1 227 ? -18.956 -38.657 10.954 1.00 82.50 227 GLN A CA 1
ATOM 1716 C C . GLN A 1 227 ? -18.363 -38.096 9.652 1.00 82.50 227 GLN A C 1
ATOM 1718 O O . GLN A 1 227 ? -17.832 -38.857 8.841 1.00 82.50 227 GLN A O 1
ATOM 1723 N N . ALA A 1 228 ? -18.364 -36.772 9.469 1.00 76.19 228 ALA A N 1
ATOM 1724 C CA . ALA A 1 228 ? -17.726 -36.128 8.320 1.00 76.19 228 ALA A CA 1
ATOM 1725 C C . ALA A 1 228 ? -16.202 -36.353 8.293 1.00 76.19 228 ALA A C 1
ATOM 1727 O O . ALA A 1 228 ? -15.637 -36.634 7.235 1.00 76.19 228 ALA A O 1
ATOM 1728 N N . LEU A 1 229 ? -15.535 -36.302 9.452 1.00 75.50 229 LEU A N 1
ATOM 1729 C CA . LEU A 1 229 ? -14.105 -36.611 9.569 1.00 75.50 229 LEU A CA 1
ATOM 1730 C C . LEU A 1 229 ? -13.799 -38.078 9.241 1.00 75.50 229 LEU A C 1
ATOM 1732 O O . LEU A 1 229 ? -12.822 -38.356 8.547 1.00 75.50 229 LEU A O 1
ATOM 1736 N N . GLN A 1 230 ? -14.645 -39.016 9.676 1.00 75.06 230 GLN A N 1
ATOM 1737 C CA . GLN A 1 230 ? -14.505 -40.432 9.321 1.00 75.06 230 GLN A CA 1
ATOM 1738 C C . GLN A 1 230 ? -14.694 -40.671 7.820 1.00 75.06 230 GLN A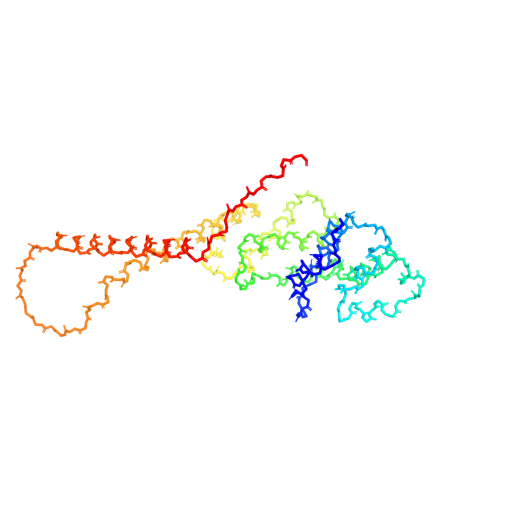 C 1
ATOM 1740 O O . GLN A 1 230 ? -13.948 -41.451 7.228 1.00 75.06 230 GLN A O 1
ATOM 1745 N N . GLN A 1 231 ? -15.635 -39.969 7.181 1.00 73.50 231 GLN A N 1
ATOM 1746 C CA . GLN A 1 231 ? -15.810 -40.052 5.730 1.00 73.50 231 GLN A CA 1
ATOM 1747 C C . GLN A 1 231 ? -14.627 -39.452 4.966 1.00 73.50 231 GLN A C 1
ATOM 1749 O O . GLN A 1 231 ? -14.192 -40.033 3.976 1.00 73.50 231 GLN A O 1
ATOM 1754 N N . LEU A 1 232 ? -14.043 -38.352 5.445 1.00 65.88 232 LEU A N 1
ATOM 1755 C CA . LEU A 1 232 ? -12.825 -37.791 4.851 1.00 65.88 232 LEU A CA 1
ATOM 1756 C C . LEU A 1 232 ? -11.623 -38.738 4.991 1.00 65.88 232 LEU A C 1
ATOM 1758 O O . LEU A 1 232 ? -10.858 -38.887 4.039 1.00 65.88 232 LEU A O 1
ATOM 1762 N N . HIS A 1 233 ? -11.493 -39.437 6.122 1.00 60.84 233 HIS A N 1
ATOM 1763 C CA . HIS A 1 233 ? -10.478 -40.482 6.296 1.00 60.84 233 HIS A CA 1
ATOM 1764 C C . HIS A 1 233 ? -10.709 -41.704 5.393 1.00 60.84 233 HIS A C 1
ATOM 1766 O O . HIS A 1 233 ? -9.744 -42.323 4.956 1.00 60.84 233 HIS A O 1
ATOM 1772 N N . ALA A 1 234 ? -11.962 -42.039 5.078 1.00 60.69 234 ALA A N 1
ATOM 1773 C CA . ALA A 1 234 ? -12.288 -43.137 4.167 1.00 60.69 234 ALA A CA 1
ATOM 1774 C C . ALA A 1 234 ? -12.070 -42.784 2.680 1.00 60.69 234 ALA A C 1
ATOM 1776 O O . ALA A 1 234 ? -11.836 -43.678 1.870 1.00 60.69 234 ALA A O 1
ATOM 1777 N N . VAL A 1 235 ? -12.143 -41.498 2.314 1.00 55.31 235 VAL A N 1
ATOM 1778 C CA . VAL A 1 235 ? -12.018 -41.018 0.922 1.00 55.31 235 VAL A CA 1
ATOM 1779 C C . VAL A 1 235 ? -10.566 -40.678 0.532 1.00 55.31 235 VAL A C 1
ATOM 1781 O O . VAL A 1 235 ? -10.248 -40.669 -0.655 1.00 55.31 235 VAL A O 1
ATOM 1784 N N . CYS A 1 236 ? -9.660 -40.479 1.497 1.00 41.00 236 CYS A N 1
ATOM 1785 C CA . CYS A 1 236 ? -8.236 -40.217 1.253 1.00 41.00 236 CYS A CA 1
ATOM 1786 C C . CYS A 1 236 ? -7.327 -41.145 2.084 1.00 41.00 236 CYS A C 1
ATOM 1788 O O . CYS A 1 236 ? -6.934 -40.771 3.193 1.00 41.00 236 CYS A O 1
ATOM 1790 N N . PRO A 1 237 ? -6.888 -42.307 1.563 1.00 48.38 237 PRO A N 1
ATOM 1791 C CA . PRO A 1 237 ? -5.745 -43.010 2.124 1.00 48.38 237 PRO A CA 1
ATOM 1792 C C . PRO A 1 237 ? -4.481 -42.377 1.529 1.00 48.38 237 PRO A C 1
ATOM 1794 O O . PRO A 1 237 ? -3.879 -42.926 0.614 1.00 48.38 237 PRO A O 1
ATOM 1797 N N . LEU A 1 238 ? -4.118 -41.165 1.954 1.00 40.69 238 LEU A N 1
ATOM 1798 C CA . LEU A 1 238 ? -2.882 -40.536 1.481 1.00 40.69 238 LEU A CA 1
ATOM 1799 C C . LEU A 1 238 ? -2.204 -39.735 2.595 1.00 40.69 238 LEU A C 1
ATOM 1801 O O . LEU A 1 238 ? -2.232 -38.507 2.631 1.00 40.69 238 LEU A O 1
ATOM 1805 N N . TRP A 1 239 ? -1.582 -40.464 3.515 1.00 41.56 239 TRP A N 1
ATOM 1806 C CA . TRP A 1 239 ? -0.461 -39.959 4.305 1.00 41.56 239 TRP A CA 1
ATOM 1807 C C . TRP A 1 239 ? 0.562 -41.072 4.547 1.00 41.56 239 TRP A C 1
ATOM 1809 O O . TRP A 1 239 ? 1.014 -41.286 5.658 1.00 41.56 239 TRP A O 1
ATOM 1819 N N . GLU A 1 240 ? 0.976 -41.782 3.501 1.00 33.66 240 GLU A N 1
ATOM 1820 C CA . GLU A 1 240 ? 2.208 -42.571 3.580 1.00 33.66 240 GLU A CA 1
ATOM 1821 C C . GLU A 1 240 ? 3.378 -41.629 3.258 1.00 33.66 240 GLU A C 1
ATOM 1823 O O . GLU A 1 240 ? 3.756 -41.418 2.107 1.00 33.66 240 GLU A O 1
ATOM 1828 N N . TRP A 1 241 ? 3.872 -40.944 4.293 1.00 36.88 241 TRP A N 1
ATOM 1829 C CA . TRP A 1 241 ? 5.183 -40.301 4.256 1.00 36.88 241 TRP A CA 1
ATOM 1830 C C . TRP A 1 241 ? 6.233 -41.407 4.354 1.00 36.88 241 TRP A C 1
ATOM 1832 O O . TRP A 1 241 ? 6.632 -41.788 5.452 1.00 36.88 241 TRP A O 1
ATOM 1842 N N . ASP A 1 242 ? 6.654 -41.931 3.207 1.00 34.19 242 ASP A N 1
ATOM 1843 C CA . ASP A 1 242 ? 7.853 -42.757 3.120 1.00 34.19 242 ASP A CA 1
ATOM 1844 C C . ASP A 1 242 ? 9.075 -41.819 3.193 1.00 34.19 242 ASP A C 1
ATOM 1846 O O . ASP A 1 242 ? 9.343 -41.025 2.284 1.00 34.19 242 ASP A O 1
ATOM 1850 N N . GLU A 1 243 ? 9.776 -41.840 4.330 1.00 37.66 243 GLU A N 1
ATOM 1851 C CA . GLU A 1 243 ? 11.120 -41.271 4.460 1.00 37.66 243 GLU A CA 1
ATOM 1852 C C . GLU A 1 243 ? 12.063 -41.994 3.486 1.00 37.66 243 GLU A C 1
ATOM 1854 O O . GLU A 1 243 ? 12.169 -43.222 3.549 1.00 37.66 243 GLU A O 1
ATOM 1859 N N . PRO A 1 244 ? 12.848 -41.294 2.649 1.00 36.16 244 PRO A N 1
ATOM 1860 C CA . PRO A 1 244 ? 13.923 -41.963 1.942 1.00 36.16 244 PRO A CA 1
ATOM 1861 C C . PRO A 1 244 ? 15.047 -42.280 2.937 1.00 36.16 244 PRO A C 1
ATOM 1863 O O . PRO A 1 244 ? 15.833 -41.414 3.329 1.00 36.16 244 PRO A O 1
ATOM 1866 N N . ARG A 1 245 ? 15.130 -43.553 3.338 1.00 38.16 245 ARG A N 1
ATOM 1867 C CA . ARG A 1 245 ? 16.383 -44.144 3.807 1.00 38.16 245 ARG A CA 1
ATOM 1868 C C . ARG A 1 245 ? 17.328 -44.313 2.614 1.00 38.16 245 ARG A C 1
ATOM 1870 O O . ARG A 1 245 ? 17.011 -45.078 1.707 1.00 38.16 245 ARG A O 1
ATOM 1877 N N . LEU A 1 246 ? 18.506 -43.698 2.771 1.00 40.53 246 LEU A N 1
ATOM 1878 C CA . LEU A 1 246 ? 19.765 -43.826 2.012 1.00 40.53 246 LEU A CA 1
ATOM 1879 C C . LEU A 1 246 ? 19.837 -43.109 0.657 1.00 40.53 246 LEU A C 1
ATOM 1881 O O . LEU A 1 246 ? 19.126 -43.495 -0.291 1.00 40.53 246 LEU A O 1
#

Solvent-accessible surface area (backbone atoms only — not comparable to full-atom values): 14927 Å² total; per-residue (Å²): 132,88,56,73,65,69,58,53,66,66,41,63,80,59,59,73,71,74,82,53,104,70,70,86,73,53,65,65,60,45,53,54,52,48,49,67,72,46,62,85,52,58,79,85,53,49,40,62,54,50,58,74,71,47,57,68,75,58,37,56,47,55,70,70,46,56,66,81,36,66,75,33,53,68,52,38,50,48,53,51,48,48,70,63,44,65,63,65,36,34,67,53,26,42,54,51,52,76,66,48,55,52,54,91,90,55,50,72,61,59,45,51,53,50,51,53,52,29,48,47,49,37,40,76,84,59,62,87,86,39,65,69,57,44,52,51,51,36,52,45,48,53,69,21,49,76,53,67,66,60,36,52,52,46,64,73,66,57,58,92,44,50,66,53,43,47,50,55,51,50,53,52,52,51,53,54,51,53,52,52,54,54,49,63,63,58,54,73,76,67,80,82,80,88,76,83,96,77,81,90,80,92,77,95,81,70,71,67,64,57,50,51,54,53,49,54,55,49,53,54,54,50,52,51,50,52,51,51,52,53,50,52,55,71,76,50,93,77,81,83,79,78,75,85,80,130

Radius of gyration: 28.8 Å; Cα contacts (8 Å, |Δi|>4): 112; chains: 1; bounding box: 77×60×67 Å

InterPro domains:
  IPR005162 Retrotransposon-derived protein PEG10, N-terminal capsid-like domain [PF03732] (53-140)

Foldseek 3Di:
DDDPVVVVVVLVVVLVVPPDPDDLPVQVVVVVVLCVSCVPPDQQCSLVVVQVSDDDPLNVVLVVDDPVQSVHNVSNSVVSCVVSCVCLPLVNLVVCLQVQAADVPRALVNSLVVNVVSLCSNCVPDDVPDQVSQVVSLVSSLVRYPDPVLSVVCVVVVDSGSVSSSVSRVVVVVVVVVVVVVVVVVVVVVPPDDDDDDDDDDDDDDDPVVVVVVVVVVVVVVVVVVVVVVVVCVVDPPDPPDDDDD

Secondary structure (DSSP, 8-state):
---HHHHHHHHHHHHGGGSSS--TTHHHHHHHHHHHHHTTS-HHHHHHHHHHH--THHHHHHHHS-HHHHT-HHHHHHHHHHHHHTT--HHHHHHHHHT--PPTT--HHHHHHHHHHHHHHH-TTSPTT-HHHHHHHHHHHHHH-S-HHHHHHHHHH--SSHHHHHHHHHHHHHHHHHHHHHHHHHGGGSS---S-----------HHHHHHHHHHHHHHHHHHHHHHHHHHHHH-----------

Sequence (246 aa):
MPTVDAVAWCFIGSALMLKSRKTLVIELQWVRRFEAKTSALPAADRLPCLISVLQGGALDFFASLPEQIRGDYQTTKNALAERYSQLQNPLQAQVELARACQQPGETVSDFADRLRQLGRLAHPQAVPDDPTLDASLRGLFICGLRDAGLKSVLCNKSPDSMDAAVKIAREFKSQQTALVAMQQFGTAVGAHEAMTPQVMVASSGGSGVNQAVALQSLERRMDDIQQALQQLHAVCPLWEWDEPRL

Mean predicted aligned error: 19.52 Å

pLDDT: mean 71.42, std 20.73, range [28.88, 96.62]